Protein AF-A0A948W8G4-F1 (afdb_monomer)

Structure (mmCIF, N/CA/C/O backbone):
data_AF-A0A948W8G4-F1
#
_entry.id   AF-A0A948W8G4-F1
#
loop_
_atom_site.group_PDB
_atom_site.id
_atom_site.type_symbol
_atom_site.label_atom_id
_atom_site.label_alt_id
_atom_site.label_comp_id
_atom_site.label_asym_id
_atom_site.label_entity_id
_atom_site.label_seq_id
_atom_site.pdbx_PDB_ins_code
_atom_site.Cartn_x
_atom_site.Cartn_y
_atom_site.Cartn_z
_atom_site.occupancy
_atom_site.B_iso_or_equiv
_atom_site.auth_seq_id
_atom_site.auth_comp_id
_atom_site.auth_asym_id
_atom_site.auth_atom_id
_atom_site.pdbx_PDB_model_num
ATOM 1 N N . MET A 1 1 ? 0.714 -23.905 1.447 1.00 91.62 1 MET A N 1
ATOM 2 C CA . MET A 1 1 ? -0.364 -23.112 2.075 1.00 91.62 1 MET A CA 1
ATOM 3 C C . MET A 1 1 ? -0.576 -21.791 1.330 1.00 91.62 1 MET A C 1
ATOM 5 O O . MET A 1 1 ? -1.691 -21.571 0.875 1.00 91.62 1 MET A O 1
ATOM 9 N N . ALA A 1 2 ? 0.481 -21.006 1.074 1.00 94.44 2 ALA A N 1
ATOM 10 C CA . ALA A 1 2 ? 0.427 -19.701 0.390 1.00 94.44 2 ALA A CA 1
ATOM 11 C C . ALA A 1 2 ? -0.424 -19.660 -0.896 1.00 94.44 2 ALA A C 1
ATOM 13 O O . ALA A 1 2 ? -1.300 -18.816 -1.027 1.00 94.44 2 ALA A O 1
ATOM 14 N N . VAL A 1 3 ? -0.266 -20.631 -1.806 1.00 95.69 3 VAL A N 1
ATOM 15 C CA . VAL A 1 3 ? -1.063 -20.703 -3.052 1.00 95.69 3 VAL A CA 1
ATOM 16 C C . VAL A 1 3 ? -2.578 -20.750 -2.794 1.00 95.69 3 VAL A C 1
ATOM 18 O O . VAL A 1 3 ? -3.355 -20.167 -3.548 1.00 95.69 3 VAL A O 1
ATOM 21 N N . LYS A 1 4 ? -3.018 -21.443 -1.733 1.00 97.12 4 LYS A N 1
ATOM 22 C CA . LYS A 1 4 ? -4.443 -21.521 -1.371 1.00 97.12 4 LYS A CA 1
ATOM 23 C C . LYS A 1 4 ? -4.941 -20.185 -0.819 1.00 97.12 4 LYS A C 1
ATOM 25 O O . LYS A 1 4 ? -6.012 -19.745 -1.219 1.00 97.12 4 LYS A O 1
ATOM 30 N N . GLN A 1 5 ? -4.152 -19.545 0.044 1.00 97.62 5 GLN A N 1
ATOM 31 C CA . GLN A 1 5 ? -4.457 -18.225 0.603 1.00 97.62 5 GLN A CA 1
ATOM 32 C C . GLN A 1 5 ? -4.535 -17.155 -0.494 1.00 97.62 5 GLN A C 1
ATOM 34 O O . GLN A 1 5 ? -5.526 -16.437 -0.576 1.00 97.62 5 GLN A O 1
ATOM 39 N N . HIS A 1 6 ? -3.569 -17.127 -1.416 1.00 97.50 6 HIS A N 1
ATOM 40 C CA . HIS A 1 6 ? -3.577 -16.200 -2.550 1.00 97.50 6 HIS A CA 1
ATOM 41 C C . HIS A 1 6 ? -4.783 -16.417 -3.477 1.00 97.50 6 HIS A C 1
ATOM 43 O O . HIS A 1 6 ? -5.423 -15.465 -3.911 1.00 97.50 6 HIS A O 1
ATOM 49 N N . ARG A 1 7 ? -5.159 -17.675 -3.751 1.00 97.44 7 ARG A N 1
ATOM 50 C CA . ARG A 1 7 ? -6.380 -17.964 -4.521 1.00 97.44 7 ARG A CA 1
ATOM 51 C C . ARG A 1 7 ? -7.633 -17.456 -3.806 1.00 97.44 7 ARG A C 1
ATOM 53 O O . ARG A 1 7 ? -8.489 -16.864 -4.448 1.00 97.44 7 ARG A O 1
ATOM 60 N N . HIS A 1 8 ? -7.724 -17.659 -2.494 1.00 97.81 8 HIS A N 1
ATOM 61 C CA . HIS A 1 8 ? -8.848 -17.164 -1.706 1.00 97.81 8 HIS A CA 1
ATOM 62 C C . HIS A 1 8 ? -8.930 -15.630 -1.705 1.00 97.81 8 HIS A C 1
ATOM 64 O O . HIS A 1 8 ? -10.022 -15.080 -1.825 1.00 97.81 8 HIS A O 1
ATOM 70 N N . TYR A 1 9 ? -7.785 -14.946 -1.641 1.00 98.31 9 TYR A N 1
ATOM 71 C CA . TYR A 1 9 ? -7.697 -13.497 -1.813 1.00 98.31 9 TYR A CA 1
ATOM 72 C C . TYR A 1 9 ? -8.236 -13.048 -3.181 1.00 98.31 9 TYR A C 1
ATOM 74 O O . TYR A 1 9 ? -9.108 -12.185 -3.239 1.00 98.31 9 TYR A O 1
ATOM 82 N N . GLU A 1 10 ? -7.818 -13.681 -4.280 1.00 98.38 10 GLU A N 1
ATOM 83 C CA . GLU A 1 10 ? -8.359 -13.363 -5.610 1.00 98.38 10 GLU A CA 1
ATOM 84 C C . GLU A 1 10 ? -9.865 -13.619 -5.721 1.00 98.38 10 GLU A C 1
ATOM 86 O O . GLU A 1 10 ? -10.586 -12.834 -6.333 1.00 98.38 10 GLU A O 1
ATOM 91 N N . ASP A 1 11 ? -10.354 -14.721 -5.153 1.00 98.44 11 ASP A N 1
ATOM 92 C CA . ASP A 1 11 ? -11.780 -15.045 -5.175 1.00 98.44 11 ASP A CA 1
ATOM 93 C C . ASP A 1 11 ? -12.591 -14.040 -4.340 1.00 98.44 11 ASP A C 1
ATOM 95 O O . ASP A 1 11 ? -13.709 -13.689 -4.721 1.00 98.44 11 ASP A O 1
ATOM 99 N N . CYS A 1 12 ? -12.007 -13.500 -3.263 1.00 98.50 12 CYS A N 1
ATOM 100 C CA . CYS A 1 12 ? -12.567 -12.379 -2.510 1.00 98.50 12 CYS A CA 1
ATOM 101 C C . CYS A 1 12 ? -12.703 -11.123 -3.387 1.00 98.50 12 CYS A C 1
ATOM 103 O O . CYS A 1 12 ? -13.783 -10.535 -3.437 1.00 98.50 12 CYS A O 1
ATOM 105 N N . LEU A 1 13 ? -11.656 -10.755 -4.140 1.00 98.50 13 LEU A N 1
ATOM 106 C CA . LEU A 1 13 ? -11.698 -9.617 -5.069 1.00 98.50 13 LEU A CA 1
ATOM 107 C C . LEU A 1 13 ? -12.768 -9.804 -6.156 1.00 98.50 13 LEU A C 1
ATOM 109 O O . LEU A 1 13 ? -13.559 -8.896 -6.410 1.00 98.50 13 LEU A O 1
ATOM 113 N N . LYS A 1 14 ? -12.865 -11.000 -6.752 1.00 98.44 14 LYS A N 1
ATOM 114 C CA . LYS A 1 14 ? -13.910 -11.319 -7.745 1.00 98.44 14 LYS A CA 1
ATOM 115 C C . LYS A 1 14 ? -15.314 -11.205 -7.157 1.00 98.44 14 LYS A C 1
ATOM 117 O O . LYS A 1 14 ? -16.203 -10.649 -7.794 1.00 98.44 14 LYS A O 1
ATOM 122 N N . ALA A 1 15 ? -15.520 -11.696 -5.934 1.00 98.31 15 ALA A N 1
ATOM 123 C CA . ALA A 1 15 ? -16.805 -11.594 -5.241 1.00 98.31 15 ALA A CA 1
ATOM 124 C C . ALA A 1 15 ? -17.194 -10.141 -4.909 1.00 98.31 15 ALA A C 1
ATOM 126 O O . ALA A 1 15 ? -18.376 -9.846 -4.738 1.00 98.31 15 ALA A O 1
ATOM 127 N N . LEU A 1 16 ? -16.214 -9.237 -4.834 1.00 98.19 16 LEU A N 1
ATOM 128 C CA . LEU A 1 16 ? -16.415 -7.793 -4.697 1.00 98.19 16 LEU A CA 1
ATOM 129 C C . LEU A 1 16 ? -16.616 -7.075 -6.044 1.00 98.19 16 LEU A C 1
ATOM 131 O O . LEU A 1 16 ? -16.799 -5.860 -6.059 1.00 98.19 16 LEU A O 1
ATOM 135 N N . GLY A 1 17 ? -16.646 -7.816 -7.155 1.00 97.81 17 GLY A N 1
ATOM 136 C CA . GLY A 1 17 ? -16.936 -7.300 -8.493 1.00 97.81 17 GLY A CA 1
ATOM 137 C C . GLY A 1 17 ? -15.703 -6.954 -9.327 1.00 97.81 17 GLY A C 1
ATOM 138 O O . GLY A 1 17 ? -15.859 -6.415 -10.420 1.00 97.81 17 GLY A O 1
ATOM 139 N N . CYS A 1 18 ? -14.491 -7.255 -8.855 1.00 98.12 18 CYS A N 1
ATOM 140 C CA . CYS A 1 18 ? -13.279 -7.032 -9.637 1.00 98.12 18 CYS A CA 1
ATOM 141 C C . CYS A 1 18 ? -13.110 -8.098 -10.727 1.00 98.12 18 CYS A C 1
ATOM 143 O O . C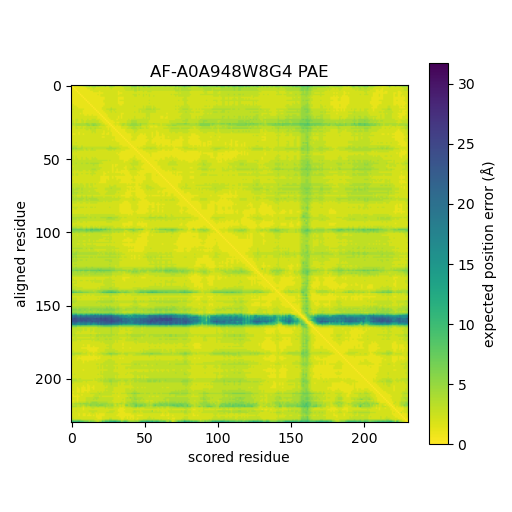YS A 1 18 ? -13.217 -9.300 -10.470 1.00 98.12 18 CYS A O 1
ATOM 145 N N . GLU A 1 19 ? -12.723 -7.672 -11.927 1.00 97.88 19 GLU A N 1
ATOM 146 C CA . GLU A 1 19 ? -12.066 -8.567 -12.875 1.00 97.88 19 GLU A CA 1
ATOM 147 C C . GLU A 1 19 ? -10.608 -8.761 -12.434 1.00 97.88 19 GLU A C 1
ATOM 149 O O . GLU A 1 19 ? -9.849 -7.801 -12.322 1.00 97.88 19 GLU A O 1
ATOM 154 N N . VAL A 1 20 ? -10.208 -10.004 -12.156 1.00 98.00 20 VAL A N 1
ATOM 155 C CA . VAL A 1 20 ? -8.847 -10.308 -11.689 1.00 98.00 20 VAL A CA 1
ATOM 156 C C . VAL A 1 20 ? -7.995 -10.815 -12.844 1.00 98.00 20 VAL A C 1
ATOM 158 O O . VAL A 1 20 ? -8.190 -11.931 -13.333 1.00 98.00 20 VAL A O 1
ATOM 161 N N . ARG A 1 21 ? -6.984 -10.027 -13.220 1.00 97.19 21 ARG A N 1
ATOM 162 C CA . ARG A 1 21 ? -5.959 -10.412 -14.193 1.00 97.19 21 ARG A CA 1
ATOM 163 C C . ARG A 1 21 ? -4.706 -10.919 -13.483 1.00 97.19 21 ARG A C 1
ATOM 165 O O . ARG A 1 21 ? -3.847 -10.144 -13.078 1.00 97.19 21 ARG A O 1
ATOM 172 N N . ARG A 1 22 ? -4.587 -12.241 -13.358 1.00 97.31 22 ARG A N 1
ATOM 173 C CA . ARG A 1 22 ? -3.389 -12.885 -12.801 1.00 97.31 22 ARG A CA 1
ATOM 174 C C . ARG A 1 22 ? -2.237 -12.849 -13.812 1.00 97.31 22 ARG A C 1
ATOM 176 O O . ARG A 1 22 ? -2.415 -13.264 -14.957 1.00 97.31 22 ARG A O 1
ATOM 183 N N . LEU A 1 23 ? -1.059 -12.413 -13.371 1.00 97.19 23 LEU A N 1
ATOM 184 C CA . LEU A 1 23 ? 0.172 -12.469 -14.164 1.00 97.19 23 LEU A CA 1
ATOM 185 C C . LEU A 1 23 ? 0.895 -13.816 -13.987 1.00 97.19 23 LEU A C 1
ATOM 187 O O . LEU A 1 23 ? 0.700 -14.483 -12.966 1.00 97.19 23 LEU A O 1
ATOM 191 N N . PRO A 1 24 ? 1.712 -14.246 -14.966 1.00 96.56 24 PRO A N 1
ATOM 192 C CA . PRO A 1 24 ? 2.588 -15.401 -14.796 1.00 96.56 24 PRO A CA 1
ATOM 193 C C . PRO A 1 24 ? 3.540 -15.221 -13.608 1.00 96.56 24 PRO A C 1
ATOM 195 O O . PRO A 1 24 ? 3.981 -14.107 -13.327 1.00 96.56 24 PRO A O 1
ATOM 198 N N . ALA A 1 25 ? 3.872 -16.325 -12.937 1.00 95.31 25 ALA A N 1
ATOM 199 C CA . ALA A 1 25 ? 4.897 -16.321 -11.901 1.00 95.31 25 ALA A CA 1
ATOM 200 C C . ALA A 1 25 ? 6.274 -16.001 -12.503 1.00 95.31 25 ALA A C 1
ATOM 202 O O . ALA A 1 25 ? 6.553 -16.353 -13.651 1.00 95.31 25 ALA A O 1
ATOM 203 N N . LEU A 1 26 ? 7.124 -15.352 -11.711 1.00 95.69 26 LEU A N 1
ATOM 204 C CA . LEU A 1 26 ? 8.515 -15.085 -12.051 1.00 95.69 26 LEU A CA 1
ATOM 205 C C . LEU A 1 26 ? 9.400 -15.875 -11.080 1.00 95.69 26 LEU A C 1
ATOM 207 O O . LEU A 1 26 ? 9.644 -15.422 -9.968 1.00 95.69 26 LEU A O 1
ATOM 211 N N . ASP A 1 27 ? 9.853 -17.063 -11.484 1.00 93.38 27 ASP A N 1
ATOM 212 C CA . ASP A 1 27 ? 10.543 -18.007 -10.585 1.00 93.38 27 ASP A CA 1
ATOM 213 C C . ASP A 1 27 ? 11.842 -17.443 -9.970 1.00 93.38 27 ASP A C 1
ATOM 215 O O . ASP A 1 27 ? 12.262 -17.875 -8.898 1.00 93.38 27 ASP A O 1
ATOM 219 N N . GLU A 1 28 ? 12.460 -16.452 -10.618 1.00 95.19 28 GLU A N 1
ATOM 220 C CA . GLU A 1 28 ? 13.667 -15.763 -10.136 1.00 95.19 28 GLU A CA 1
ATOM 221 C C . GLU A 1 28 ? 13.377 -14.677 -9.080 1.00 95.19 28 GLU A C 1
ATOM 223 O O . GLU A 1 28 ? 14.304 -14.169 -8.449 1.00 95.19 28 GLU A O 1
ATOM 228 N N . PHE A 1 29 ? 12.103 -14.324 -8.868 1.00 95.19 29 PHE A N 1
ATOM 229 C CA . PHE A 1 29 ? 11.671 -13.211 -8.023 1.00 95.19 29 PHE A CA 1
ATOM 230 C C . PHE A 1 29 ? 10.652 -13.696 -6.977 1.00 95.19 29 PHE A C 1
ATOM 232 O O . PHE A 1 29 ? 9.445 -13.691 -7.236 1.00 95.19 29 PHE A O 1
ATOM 239 N N . PRO A 1 30 ? 11.100 -14.112 -5.777 1.00 93.62 30 PRO A N 1
ATOM 240 C CA . PRO A 1 30 ? 10.214 -14.675 -4.752 1.00 93.62 30 PRO A CA 1
ATOM 241 C C . PRO A 1 30 ? 9.138 -13.687 -4.275 1.00 93.62 30 PRO A C 1
ATOM 243 O O . PRO A 1 30 ? 8.044 -14.106 -3.900 1.00 93.62 30 PRO A O 1
ATOM 246 N N . ASP A 1 31 ? 9.430 -12.387 -4.352 1.00 95.38 31 ASP A N 1
ATOM 247 C CA . ASP A 1 31 ? 8.544 -11.302 -3.932 1.00 95.38 31 ASP A CA 1
ATOM 248 C C . ASP A 1 31 ? 7.653 -10.769 -5.068 1.00 95.38 31 ASP A C 1
ATOM 250 O O . ASP A 1 31 ? 6.858 -9.861 -4.841 1.00 95.38 31 ASP A O 1
ATOM 254 N N . ALA A 1 32 ? 7.700 -11.356 -6.273 1.00 96.06 32 ALA A N 1
ATOM 255 C CA . ALA A 1 32 ? 6.904 -10.904 -7.424 1.00 96.06 32 ALA A CA 1
ATOM 256 C C . ALA A 1 32 ? 5.382 -11.029 -7.225 1.00 96.06 32 ALA A C 1
ATOM 258 O O . ALA A 1 32 ? 4.605 -10.478 -8.005 1.00 96.06 32 ALA A O 1
ATOM 259 N N . VAL A 1 33 ? 4.938 -11.748 -6.189 1.00 96.56 33 VAL A N 1
ATOM 260 C CA . VAL A 1 33 ? 3.532 -11.751 -5.760 1.00 96.56 33 VAL A CA 1
ATOM 261 C C . VAL A 1 33 ? 3.104 -10.387 -5.200 1.00 96.56 33 VAL A C 1
ATOM 263 O O . VAL A 1 33 ? 1.934 -10.026 -5.303 1.00 96.56 33 VAL A O 1
ATOM 266 N N . PHE A 1 34 ? 4.040 -9.596 -4.666 1.00 97.38 34 PHE A N 1
ATOM 267 C CA . PHE A 1 34 ? 3.803 -8.264 -4.113 1.00 97.38 34 PHE A CA 1
ATOM 268 C C . PHE A 1 34 ? 3.874 -7.185 -5.201 1.00 97.38 34 PHE A C 1
ATOM 270 O O . PHE A 1 34 ? 4.730 -6.297 -5.186 1.00 97.38 34 PHE A O 1
ATOM 277 N N . VAL A 1 35 ? 2.969 -7.289 -6.177 1.00 97.75 35 VAL A N 1
ATOM 278 C CA . VAL A 1 35 ? 2.921 -6.417 -7.363 1.00 97.75 35 VAL A CA 1
ATOM 279 C C . VAL A 1 35 ? 2.704 -4.939 -7.033 1.00 97.75 35 VAL A C 1
ATOM 281 O O . VAL A 1 35 ? 3.079 -4.092 -7.845 1.00 97.75 35 VAL A O 1
ATOM 284 N N . GLU A 1 36 ? 2.144 -4.624 -5.859 1.00 98.25 36 GLU A N 1
ATOM 285 C CA . GLU A 1 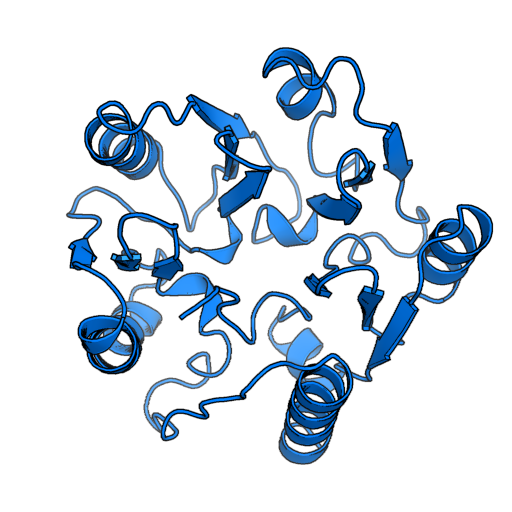36 ? 1.937 -3.252 -5.374 1.00 98.25 36 GLU A CA 1
ATOM 286 C C . GLU A 1 36 ? 3.217 -2.421 -5.450 1.00 98.25 36 GLU A C 1
ATOM 288 O O . GLU A 1 36 ? 3.172 -1.260 -5.844 1.00 98.25 36 GLU A O 1
ATOM 293 N N . ASP A 1 37 ? 4.370 -3.021 -5.149 1.00 97.94 37 ASP A N 1
ATOM 294 C CA . ASP A 1 37 ? 5.614 -2.265 -5.061 1.00 97.94 37 ASP A CA 1
ATOM 295 C C . ASP A 1 37 ? 6.144 -1.798 -6.412 1.00 97.94 37 ASP A C 1
ATOM 297 O O . ASP A 1 37 ? 6.986 -0.905 -6.453 1.00 97.94 37 ASP A O 1
ATOM 301 N N . THR A 1 38 ? 5.645 -2.369 -7.508 1.00 98.50 38 THR A N 1
ATOM 302 C CA . THR A 1 38 ? 6.190 -2.181 -8.859 1.00 98.50 38 THR A CA 1
ATOM 303 C C . THR A 1 38 ? 5.552 -1.031 -9.636 1.00 98.50 38 THR A C 1
ATOM 305 O O . THR A 1 38 ? 6.126 -0.579 -10.630 1.00 98.50 38 THR A O 1
ATOM 308 N N . ALA A 1 39 ? 4.369 -0.558 -9.230 1.00 98.56 39 ALA A N 1
ATOM 309 C CA . ALA A 1 39 ? 3.653 0.486 -9.955 1.00 98.56 39 ALA A CA 1
ATOM 310 C C . ALA A 1 39 ? 2.662 1.258 -9.075 1.00 98.56 39 ALA A C 1
ATOM 312 O O . ALA A 1 39 ? 2.088 0.729 -8.129 1.00 98.56 39 ALA A O 1
ATOM 313 N N . ILE A 1 40 ? 2.383 2.496 -9.471 1.00 98.25 40 ILE A N 1
ATOM 314 C CA . ILE A 1 40 ? 1.245 3.287 -8.997 1.00 98.25 40 ILE A CA 1
ATOM 315 C C . ILE A 1 40 ? 0.312 3.468 -10.184 1.00 98.25 40 ILE A C 1
ATOM 317 O O . ILE A 1 40 ? 0.734 3.969 -11.226 1.00 98.25 40 ILE A O 1
ATOM 321 N N . VAL A 1 41 ? -0.952 3.074 -10.041 1.00 98.25 41 VAL A N 1
ATOM 322 C CA . VAL A 1 41 ? -1.942 3.210 -11.116 1.00 98.25 41 VAL A CA 1
ATOM 323 C C . VAL A 1 41 ? -2.905 4.343 -10.783 1.00 98.25 41 VAL A C 1
ATOM 325 O O . VAL A 1 41 ? -3.649 4.289 -9.804 1.00 98.25 41 VAL A O 1
ATOM 328 N N . LEU A 1 42 ? -2.862 5.388 -11.601 1.00 97.81 42 LEU A N 1
ATOM 329 C CA . LEU A 1 42 ? -3.721 6.562 -11.518 1.00 97.81 42 LEU A CA 1
ATOM 330 C C . LEU A 1 42 ? -4.707 6.574 -12.688 1.00 97.81 42 LEU A C 1
ATOM 332 O O . LEU A 1 42 ? -4.677 5.712 -13.571 1.00 97.81 42 LEU A O 1
ATOM 336 N N . ASP A 1 43 ? -5.607 7.550 -12.694 1.00 95.19 43 ASP A N 1
ATOM 337 C CA . ASP A 1 43 ? -6.647 7.631 -13.721 1.00 95.19 43 ASP A CA 1
ATOM 338 C C . ASP A 1 43 ? -6.029 8.000 -15.079 1.00 95.19 43 ASP A C 1
ATOM 340 O O . ASP A 1 43 ? -6.441 7.484 -16.113 1.00 95.19 43 ASP A O 1
ATOM 344 N N . GLU A 1 44 ? -4.976 8.822 -15.069 1.00 96.31 44 GLU A N 1
ATOM 345 C CA . GLU A 1 44 ? -4.316 9.326 -16.275 1.00 96.31 44 GLU A CA 1
ATOM 346 C C . GLU A 1 44 ? -3.154 8.454 -16.766 1.00 96.31 44 GLU A C 1
ATOM 348 O O . GLU A 1 44 ? -2.860 8.416 -17.963 1.00 96.31 44 GLU A O 1
ATOM 353 N N . MET A 1 45 ? -2.468 7.761 -15.854 1.00 97.88 45 MET A N 1
ATOM 354 C CA . MET A 1 45 ? -1.246 7.018 -16.165 1.00 97.88 45 MET A CA 1
ATOM 355 C C . MET A 1 45 ? -0.955 5.918 -15.145 1.00 97.88 45 MET A C 1
ATOM 357 O O . MET A 1 45 ? -1.505 5.904 -14.046 1.00 97.88 45 MET A O 1
ATOM 361 N N . ALA A 1 46 ? -0.031 5.030 -15.495 1.00 98.62 46 ALA A N 1
ATOM 362 C CA . ALA A 1 46 ? 0.659 4.185 -14.537 1.00 98.62 46 ALA A CA 1
ATOM 363 C C . ALA A 1 46 ? 2.116 4.640 -14.426 1.00 98.62 46 ALA A C 1
ATOM 365 O O . ALA A 1 46 ? 2.809 4.800 -15.432 1.00 98.62 46 ALA A O 1
ATOM 366 N N . ILE A 1 47 ? 2.576 4.848 -13.197 1.00 98.75 47 ILE A N 1
ATOM 367 C CA . ILE A 1 47 ? 3.966 5.174 -12.894 1.00 98.75 47 ILE A CA 1
ATOM 368 C C . ILE A 1 47 ? 4.631 3.888 -12.434 1.00 98.75 47 ILE A C 1
ATOM 370 O O . ILE A 1 47 ? 4.340 3.386 -11.350 1.00 98.75 47 ILE A O 1
ATOM 374 N N . MET A 1 48 ? 5.513 3.347 -13.264 1.00 98.81 48 MET A N 1
ATOM 375 C CA . MET A 1 48 ? 6.351 2.219 -12.895 1.00 98.81 48 MET A CA 1
ATOM 376 C C . MET A 1 48 ? 7.391 2.700 -11.891 1.00 98.81 48 MET A C 1
ATOM 378 O O . MET A 1 48 ? 8.114 3.671 -12.133 1.00 98.81 48 MET A O 1
ATOM 382 N N . THR A 1 49 ? 7.446 2.038 -10.747 1.00 98.69 49 THR A N 1
ATOM 383 C CA . THR A 1 49 ? 8.347 2.427 -9.671 1.00 98.69 49 THR A CA 1
ATOM 384 C C . THR A 1 49 ? 9.775 1.970 -9.966 1.00 98.69 49 THR A C 1
ATOM 386 O O . THR A 1 49 ? 10.056 1.260 -10.939 1.00 98.69 49 THR A O 1
ATOM 389 N N . ARG A 1 50 ? 10.702 2.366 -9.093 1.00 98.56 50 ARG A N 1
ATOM 390 C CA . ARG A 1 50 ? 12.065 1.846 -9.079 1.00 98.56 50 ARG A CA 1
ATOM 391 C C . ARG A 1 50 ? 12.329 1.241 -7.705 1.00 98.56 50 ARG A C 1
ATOM 393 O O . ARG A 1 50 ? 12.829 1.968 -6.843 1.00 98.56 50 ARG A O 1
ATOM 400 N N . PRO A 1 51 ? 12.030 -0.060 -7.512 1.00 98.25 51 PRO A N 1
ATOM 401 C CA . PRO A 1 51 ? 12.089 -0.664 -6.196 1.00 98.25 51 PRO A CA 1
ATOM 402 C C . PRO A 1 51 ? 13.423 -0.433 -5.484 1.00 98.25 51 PRO A C 1
ATOM 404 O O . PRO A 1 51 ? 14.510 -0.568 -6.079 1.00 98.25 51 PRO A O 1
ATOM 407 N N . GLY A 1 52 ? 13.330 -0.090 -4.200 1.00 96.94 52 GLY A N 1
ATOM 408 C CA . GLY A 1 52 ? 14.483 0.163 -3.338 1.00 96.94 52 GLY A CA 1
ATOM 409 C C . GLY A 1 52 ? 15.379 -1.063 -3.217 1.00 96.94 52 GLY A C 1
ATOM 410 O O . GLY A 1 52 ? 16.603 -0.983 -3.360 1.00 96.94 52 GLY A O 1
ATOM 411 N N . ALA A 1 53 ? 14.751 -2.230 -3.059 1.00 96.25 53 ALA A N 1
ATOM 412 C CA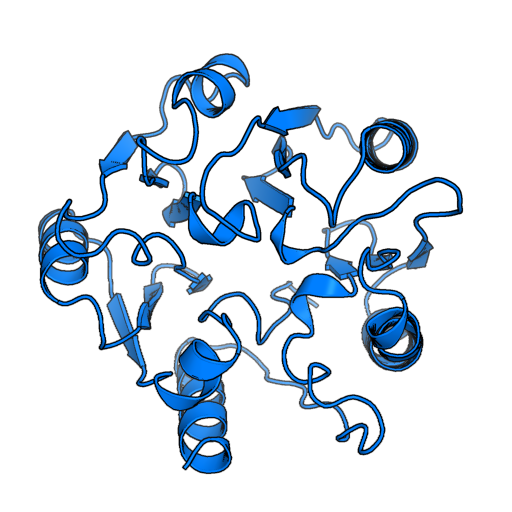 . ALA A 1 53 ? 15.423 -3.518 -3.112 1.00 96.25 53 ALA A CA 1
ATOM 413 C C . ALA A 1 53 ? 15.872 -3.828 -4.549 1.00 96.25 53 ALA A C 1
ATOM 415 O O . ALA A 1 53 ? 15.060 -4.099 -5.434 1.00 96.25 53 ALA A O 1
ATOM 416 N N . ALA A 1 54 ? 17.188 -3.831 -4.787 1.00 96.12 54 ALA A N 1
ATOM 417 C CA . ALA A 1 54 ? 17.749 -4.071 -6.118 1.00 96.12 54 ALA A CA 1
ATOM 418 C C . ALA A 1 54 ? 17.325 -5.424 -6.721 1.00 96.12 54 ALA A C 1
ATOM 420 O O . ALA A 1 54 ? 17.116 -5.501 -7.930 1.00 96.12 54 ALA A O 1
ATOM 421 N N . SER A 1 55 ? 17.142 -6.451 -5.882 1.00 96.06 55 SER A N 1
ATOM 422 C CA . SER A 1 55 ? 16.644 -7.775 -6.277 1.00 96.06 55 SER A CA 1
ATOM 423 C C . SER A 1 55 ? 15.243 -7.743 -6.888 1.00 96.06 55 SER A C 1
ATOM 425 O O . SER A 1 55 ? 14.931 -8.609 -7.694 1.00 96.06 55 SER A O 1
ATOM 427 N N . ARG A 1 56 ? 14.417 -6.740 -6.561 1.00 96.88 56 ARG A N 1
ATOM 428 C CA . ARG A 1 56 ? 13.021 -6.635 -7.014 1.00 96.88 56 ARG A CA 1
ATOM 429 C C . ARG A 1 56 ? 12.835 -5.799 -8.277 1.00 96.88 56 ARG A C 1
ATOM 431 O O . ARG A 1 56 ? 11.772 -5.804 -8.885 1.00 96.88 56 ARG A O 1
ATOM 438 N N . ARG A 1 57 ? 13.871 -5.092 -8.741 1.00 96.31 57 ARG A N 1
ATOM 439 C CA . ARG A 1 57 ? 13.759 -4.193 -9.910 1.00 96.31 57 ARG A CA 1
ATOM 440 C C . ARG A 1 57 ? 13.396 -4.918 -11.208 1.00 96.31 57 ARG A C 1
ATOM 442 O O . ARG A 1 57 ? 12.802 -4.306 -12.090 1.00 96.31 57 ARG A O 1
ATOM 449 N N . GLY A 1 58 ? 13.731 -6.205 -11.324 1.00 96.00 58 GLY A N 1
ATOM 450 C CA . GLY A 1 58 ? 13.358 -7.025 -12.480 1.00 96.00 58 GLY A CA 1
ATOM 451 C C . GLY A 1 58 ? 11.860 -7.349 -12.564 1.00 96.00 58 GLY A C 1
ATOM 452 O O . GLY A 1 58 ? 11.370 -7.658 -13.648 1.00 96.00 58 GLY A O 1
ATOM 453 N N . GLU A 1 59 ? 11.110 -7.202 -11.467 1.00 97.19 59 GLU A N 1
ATOM 454 C CA . GLU A 1 59 ? 9.667 -7.484 -11.409 1.00 97.19 59 GLU A CA 1
ATOM 455 C C . GLU A 1 59 ? 8.843 -6.464 -12.215 1.00 97.19 59 GLU A C 1
ATOM 457 O O . GLU A 1 59 ? 7.808 -6.797 -12.799 1.00 97.19 59 GLU A O 1
ATOM 462 N N . VAL A 1 60 ? 9.341 -5.224 -12.308 1.00 98.19 60 VAL A N 1
ATOM 463 C CA . VAL A 1 60 ? 8.647 -4.067 -12.899 1.00 98.19 60 VAL A CA 1
ATOM 464 C C . VAL A 1 60 ? 8.255 -4.305 -14.359 1.00 98.19 60 VAL A C 1
ATOM 466 O O . VAL A 1 60 ? 7.169 -3.910 -14.785 1.00 98.19 60 VAL A O 1
ATOM 469 N N . ALA A 1 61 ? 9.100 -4.986 -15.137 1.00 97.69 61 ALA A N 1
ATOM 470 C CA . ALA A 1 61 ? 8.866 -5.198 -16.566 1.00 97.69 61 ALA A CA 1
ATOM 471 C C . ALA A 1 61 ? 7.601 -6.031 -16.848 1.00 97.69 61 ALA A C 1
ATOM 473 O O . ALA A 1 61 ? 6.861 -5.733 -17.789 1.00 97.69 61 ALA A O 1
ATOM 474 N N . SER A 1 62 ? 7.329 -7.043 -16.017 1.00 97.56 62 SER A N 1
ATOM 475 C CA . SER A 1 62 ? 6.140 -7.898 -16.148 1.00 97.56 62 SER A CA 1
ATOM 476 C C . SER A 1 62 ? 4.856 -7.096 -15.916 1.00 97.56 62 SER A C 1
ATOM 478 O O . SER A 1 62 ? 3.915 -7.159 -16.712 1.00 97.56 62 SER A O 1
ATOM 480 N N . VAL A 1 63 ? 4.848 -6.262 -14.873 1.00 98.38 63 VAL A N 1
ATOM 481 C CA . VAL A 1 63 ? 3.700 -5.414 -14.527 1.00 98.38 63 VAL A CA 1
ATOM 482 C C . VAL A 1 63 ? 3.508 -4.287 -15.546 1.00 98.38 63 VAL A C 1
ATOM 484 O O . VAL A 1 63 ? 2.380 -4.042 -15.974 1.00 98.38 63 VAL A O 1
ATOM 487 N N . ALA A 1 64 ? 4.588 -3.672 -16.039 1.00 98.44 64 ALA A N 1
ATOM 488 C CA . ALA A 1 64 ? 4.525 -2.671 -17.108 1.00 98.44 64 ALA A CA 1
ATOM 489 C C . ALA A 1 64 ? 3.837 -3.223 -18.365 1.00 98.44 64 ALA A C 1
ATOM 491 O O . ALA A 1 64 ? 2.938 -2.590 -18.923 1.00 98.44 64 ALA A O 1
ATOM 492 N N . ALA A 1 65 ? 4.215 -4.430 -18.799 1.00 98.19 65 ALA A N 1
ATOM 493 C CA . ALA A 1 65 ? 3.606 -5.076 -19.959 1.00 98.19 65 ALA A CA 1
ATOM 494 C C . ALA A 1 65 ? 2.100 -5.324 -19.762 1.00 98.19 65 ALA A C 1
ATOM 496 O O . ALA A 1 65 ? 1.323 -5.185 -20.709 1.00 98.19 65 ALA A O 1
ATOM 497 N N . ALA A 1 66 ? 1.685 -5.652 -18.536 1.00 97.88 66 ALA A N 1
ATOM 498 C CA . ALA A 1 66 ? 0.285 -5.865 -18.189 1.00 97.88 66 ALA A CA 1
ATOM 499 C C . ALA A 1 66 ? -0.540 -4.570 -18.131 1.00 97.88 66 ALA A C 1
ATOM 501 O O . ALA A 1 66 ? -1.718 -4.602 -18.485 1.00 97.88 66 ALA A O 1
ATOM 502 N N . LEU A 1 67 ? 0.061 -3.450 -17.713 1.00 98.38 67 LEU A N 1
ATOM 503 C CA . LEU A 1 67 ? -0.609 -2.150 -17.576 1.00 98.38 67 LEU A CA 1
ATOM 504 C C . LEU A 1 67 ? -0.652 -1.338 -18.876 1.00 98.38 67 LEU A C 1
ATOM 506 O O . LEU A 1 67 ? -1.565 -0.534 -19.056 1.00 98.38 67 LEU A O 1
ATOM 510 N N . LYS A 1 68 ? 0.282 -1.574 -19.806 1.00 97.75 68 LYS A N 1
ATOM 511 C CA . LYS A 1 68 ? 0.384 -0.860 -21.092 1.00 97.75 68 LYS A CA 1
ATOM 512 C C . LYS A 1 68 ? -0.930 -0.758 -21.892 1.00 97.75 68 LYS A C 1
ATOM 514 O O . LYS A 1 68 ? -1.140 0.278 -22.515 1.00 97.75 68 LYS A O 1
ATOM 519 N N . PRO A 1 69 ? -1.816 -1.776 -21.924 1.00 97.56 69 PRO A N 1
ATOM 520 C CA . PRO A 1 69 ? -3.098 -1.660 -22.622 1.00 97.56 69 PRO A CA 1
ATOM 521 C C . PRO A 1 69 ? -4.101 -0.707 -21.955 1.00 97.56 69 PRO A C 1
ATOM 523 O O . PRO A 1 69 ? -5.040 -0.281 -22.618 1.00 97.56 69 PRO A O 1
ATOM 526 N N . TYR A 1 70 ? -3.931 -0.405 -20.665 1.00 97.56 70 TYR A N 1
ATOM 527 C CA . TYR A 1 70 ? -4.887 0.366 -19.864 1.00 97.56 70 TYR A CA 1
ATOM 528 C C . TYR A 1 70 ? -4.428 1.799 -19.608 1.00 97.56 70 TYR A C 1
ATOM 530 O O . TYR A 1 70 ? -5.260 2.682 -19.413 1.00 97.56 70 TYR A O 1
ATOM 538 N N . ARG A 1 71 ? -3.113 2.042 -19.558 1.00 97.81 71 ARG A N 1
ATOM 539 C CA . ARG A 1 71 ? -2.540 3.340 -19.190 1.00 97.81 71 ARG A CA 1
ATOM 540 C C . ARG A 1 71 ? -1.294 3.669 -19.999 1.00 97.81 71 ARG A C 1
ATOM 542 O O . ARG A 1 71 ? -0.509 2.789 -20.350 1.00 97.81 71 ARG A O 1
ATOM 549 N N . ASN A 1 72 ? -1.074 4.969 -20.191 1.00 97.62 72 ASN A N 1
ATOM 550 C CA . ASN A 1 72 ? 0.246 5.478 -20.548 1.00 97.62 72 ASN A CA 1
ATOM 551 C C . ASN A 1 72 ? 1.215 5.204 -19.395 1.00 97.62 72 ASN A C 1
ATOM 553 O O . ASN A 1 72 ? 0.847 5.356 -18.229 1.00 97.62 72 ASN A O 1
ATOM 557 N N . LEU A 1 73 ? 2.433 4.783 -19.730 1.00 98.50 73 LEU A N 1
ATOM 558 C CA . LEU A 1 73 ? 3.440 4.411 -18.744 1.00 98.50 73 LEU A CA 1
ATOM 559 C C . LEU A 1 73 ? 4.479 5.522 -18.598 1.00 98.50 73 LEU A C 1
ATOM 561 O O . LEU A 1 73 ? 5.074 5.944 -19.589 1.00 98.50 73 LEU A O 1
ATOM 565 N N . THR A 1 74 ? 4.729 5.914 -17.356 1.00 98.12 74 THR A N 1
ATOM 566 C CA . THR A 1 74 ? 5.863 6.741 -16.924 1.00 98.12 74 THR A CA 1
ATOM 567 C C . THR A 1 74 ? 6.714 5.917 -15.961 1.00 98.12 74 THR A C 1
ATOM 569 O O . THR A 1 74 ? 6.249 4.902 -15.445 1.00 98.12 74 THR A O 1
ATOM 572 N N . VAL A 1 75 ? 7.964 6.305 -15.724 1.00 98.44 75 VAL A N 1
ATOM 573 C CA . VAL A 1 75 ? 8.878 5.573 -14.841 1.00 98.44 75 VAL A CA 1
ATOM 574 C C . VAL A 1 75 ? 9.513 6.509 -13.817 1.00 98.44 75 VAL A C 1
ATOM 576 O O . VAL A 1 75 ? 9.744 7.679 -14.114 1.00 98.44 75 VAL A O 1
ATOM 579 N N . ILE A 1 76 ? 9.819 5.983 -12.632 1.00 98.69 76 ILE A N 1
ATOM 580 C CA . ILE A 1 76 ? 10.760 6.614 -11.704 1.00 98.69 76 ILE A CA 1
ATOM 581 C C . ILE A 1 76 ? 12.183 6.282 -12.153 1.00 98.69 76 ILE A C 1
ATOM 583 O O . ILE A 1 76 ? 12.561 5.115 -12.286 1.00 98.69 76 ILE A O 1
ATOM 587 N N . GLU A 1 77 ? 12.988 7.312 -12.375 1.00 98.50 77 GLU A N 1
ATOM 588 C CA . GLU A 1 77 ? 14.368 7.196 -12.830 1.00 98.50 77 GLU A CA 1
ATOM 589 C C . GLU A 1 77 ? 15.362 7.306 -11.672 1.00 98.50 77 GLU A C 1
ATOM 591 O O . GLU A 1 77 ? 15.079 7.854 -10.608 1.00 98.50 77 GLU A O 1
ATOM 596 N N . SER A 1 78 ? 16.574 6.789 -11.879 1.00 97.75 78 SER A N 1
ATOM 597 C CA . SER A 1 78 ? 17.683 6.991 -10.940 1.00 97.75 78 SER A CA 1
ATOM 598 C C . SER A 1 78 ? 18.008 8.490 -10.812 1.00 97.75 78 SER A C 1
ATOM 600 O O . SER A 1 78 ? 18.043 9.166 -11.836 1.00 97.75 78 SER A O 1
ATOM 602 N N . PRO A 1 79 ? 18.322 9.014 -9.611 1.00 97.94 79 PRO A N 1
ATOM 603 C CA . PRO A 1 79 ? 18.567 8.311 -8.343 1.00 97.94 79 PRO A CA 1
ATOM 604 C C . PRO A 1 79 ? 17.314 7.997 -7.506 1.00 97.94 79 PRO A C 1
ATOM 606 O O . PRO A 1 79 ? 17.453 7.479 -6.400 1.00 97.94 79 PRO A O 1
ATOM 609 N N . GLY A 1 80 ? 16.111 8.249 -8.024 1.00 98.50 80 GLY A N 1
ATOM 610 C CA . GLY A 1 80 ? 14.852 7.920 -7.363 1.00 98.50 80 GLY A CA 1
ATOM 611 C C . GLY A 1 80 ? 14.736 6.434 -7.008 1.00 98.50 80 GLY A C 1
ATOM 612 O O . GLY A 1 80 ? 15.115 5.542 -7.781 1.00 98.50 80 GLY A O 1
ATOM 613 N N . LEU A 1 81 ? 14.226 6.178 -5.811 1.00 98.62 81 LEU A N 1
ATOM 614 C CA . LEU A 1 81 ? 13.806 4.881 -5.302 1.00 98.62 81 LEU A CA 1
ATOM 615 C C . LEU A 1 81 ? 12.369 5.030 -4.830 1.00 98.62 81 LEU A C 1
ATOM 617 O O . LEU A 1 81 ? 12.043 6.014 -4.169 1.00 98.62 81 LEU A O 1
ATOM 621 N N . LEU A 1 82 ? 11.521 4.083 -5.206 1.00 98.62 82 LEU A N 1
ATOM 622 C CA . LEU A 1 82 ? 10.121 4.079 -4.821 1.00 98.62 82 LEU A CA 1
ATOM 623 C C . LEU A 1 82 ? 9.630 2.637 -4.786 1.00 98.62 82 LEU A C 1
ATOM 625 O O . LEU A 1 82 ? 9.792 1.920 -5.773 1.00 98.62 82 LEU A O 1
ATOM 629 N N . ASP A 1 83 ? 8.996 2.249 -3.688 1.00 98.50 83 ASP A N 1
ATOM 630 C CA . ASP A 1 83 ? 8.143 1.066 -3.614 1.00 98.50 83 ASP A CA 1
ATOM 631 C C . ASP A 1 83 ? 6.688 1.560 -3.539 1.00 98.50 83 ASP A C 1
ATOM 633 O O . ASP A 1 83 ? 6.353 2.445 -2.754 1.00 98.50 83 ASP A O 1
ATOM 637 N N . GLY A 1 84 ? 5.791 1.008 -4.354 1.00 98.00 84 GLY A N 1
ATOM 638 C CA . GLY A 1 84 ? 4.372 1.382 -4.326 1.00 98.00 84 GLY A CA 1
ATOM 639 C C . GLY A 1 84 ? 3.669 1.109 -2.986 1.00 98.00 84 GLY A C 1
ATOM 640 O O . GLY A 1 84 ? 2.667 1.768 -2.696 1.00 98.00 84 GLY A O 1
ATOM 641 N N . GLY A 1 85 ? 4.196 0.227 -2.127 1.00 97.69 85 GLY A N 1
ATOM 642 C CA . GLY A 1 85 ? 3.773 0.068 -0.732 1.00 97.69 85 GLY A CA 1
ATOM 643 C C . GLY A 1 85 ? 3.893 1.353 0.102 1.00 97.69 85 GLY A C 1
ATOM 644 O O . GLY A 1 85 ? 3.081 1.587 1.000 1.00 97.69 85 GLY A O 1
ATOM 645 N N . ASP A 1 86 ? 4.843 2.232 -0.233 1.00 98.38 86 ASP A N 1
ATOM 646 C CA . ASP A 1 86 ? 5.020 3.539 0.413 1.00 98.38 86 ASP A CA 1
ATOM 647 C C . ASP A 1 86 ? 4.043 4.605 -0.081 1.00 98.38 86 ASP A C 1
ATOM 649 O O . ASP A 1 86 ? 4.007 5.700 0.475 1.00 98.38 86 ASP A O 1
ATOM 653 N N . VAL A 1 87 ? 3.240 4.306 -1.104 1.00 98.31 87 VAL A N 1
ATOM 654 C CA . VAL A 1 87 ? 2.359 5.285 -1.737 1.00 98.31 87 VAL A CA 1
ATOM 655 C C . VAL A 1 87 ? 0.903 5.029 -1.375 1.00 98.31 87 VAL A C 1
ATOM 657 O O . VAL A 1 87 ? 0.286 4.046 -1.799 1.00 98.31 87 VAL A O 1
ATOM 660 N N . LEU A 1 88 ? 0.325 5.964 -0.621 1.00 97.19 88 LEU A N 1
ATOM 661 C CA . LEU A 1 88 ? -1.097 5.998 -0.297 1.00 97.19 88 LEU A CA 1
ATOM 662 C C . LEU A 1 88 ? -1.785 7.106 -1.103 1.00 97.19 88 LEU A C 1
ATOM 664 O O . LEU A 1 88 ? -1.495 8.288 -0.929 1.00 97.19 88 LEU A O 1
ATOM 668 N N . ARG A 1 89 ? -2.726 6.726 -1.972 1.00 94.62 89 ARG A N 1
ATOM 669 C CA . ARG A 1 89 ? -3.561 7.655 -2.749 1.00 94.62 89 ARG A CA 1
ATOM 670 C C . ARG A 1 89 ? -4.915 7.838 -2.068 1.00 94.62 89 ARG A C 1
ATOM 672 O O . ARG A 1 89 ? -5.620 6.859 -1.853 1.00 94.62 89 ARG A O 1
ATOM 679 N N . ILE A 1 90 ? -5.314 9.088 -1.834 1.00 91.75 90 ILE A N 1
ATOM 680 C CA . ILE A 1 90 ? -6.668 9.479 -1.415 1.00 91.75 90 ILE A CA 1
ATOM 681 C C . ILE A 1 90 ? -7.168 10.556 -2.383 1.00 91.75 90 ILE A C 1
ATOM 683 O O . ILE A 1 90 ? -6.831 11.738 -2.281 1.00 91.75 90 ILE A O 1
ATOM 687 N N . GLY A 1 91 ? -7.946 10.140 -3.385 1.00 90.44 91 GLY A N 1
ATOM 688 C CA . GLY A 1 91 ? -8.363 11.018 -4.481 1.00 90.44 91 GLY A CA 1
ATOM 689 C C . GLY A 1 91 ? -7.162 11.550 -5.274 1.00 90.44 91 GLY A C 1
ATOM 690 O O . GLY A 1 91 ? -6.433 10.773 -5.896 1.00 90.44 91 GLY A O 1
ATOM 691 N N . LYS A 1 92 ? -6.967 12.876 -5.255 1.00 92.62 92 LYS A N 1
ATOM 692 C CA . LYS A 1 92 ? -5.821 13.585 -5.859 1.00 92.62 92 LYS A CA 1
ATOM 693 C C . LYS A 1 92 ? -4.681 13.873 -4.870 1.00 92.62 92 LYS A C 1
ATOM 695 O O . LYS A 1 92 ? -3.705 14.521 -5.227 1.00 92.62 92 LYS A O 1
ATOM 700 N N . ARG A 1 93 ? -4.781 13.388 -3.633 1.00 92.56 93 ARG A N 1
ATOM 701 C CA . ARG A 1 93 ? -3.715 13.496 -2.632 1.00 92.56 93 ARG A CA 1
ATOM 702 C C . ARG A 1 93 ? -2.903 12.214 -2.623 1.00 92.56 93 ARG A C 1
ATOM 704 O O . ARG A 1 93 ? -3.476 11.123 -2.612 1.00 92.56 93 ARG A O 1
ATOM 711 N N . ILE A 1 94 ? -1.587 12.348 -2.631 1.00 95.94 94 ILE A N 1
ATOM 712 C CA . ILE A 1 94 ? -0.648 11.238 -2.559 1.00 95.94 94 ILE A CA 1
ATOM 713 C C . ILE A 1 94 ? 0.247 11.450 -1.348 1.00 95.94 94 ILE A C 1
ATOM 715 O O . ILE A 1 94 ? 0.874 12.493 -1.196 1.00 95.94 94 ILE A O 1
ATOM 719 N N . TYR A 1 95 ? 0.322 10.439 -0.500 1.00 96.94 95 TYR A N 1
ATOM 720 C CA . TYR A 1 95 ? 1.243 10.392 0.622 1.00 96.94 95 TYR A CA 1
ATOM 721 C C . TYR A 1 95 ? 2.346 9.405 0.286 1.00 96.94 95 TYR A C 1
ATOM 723 O O . TYR A 1 95 ? 2.052 8.310 -0.200 1.00 96.94 95 TYR A O 1
ATOM 731 N N . VAL A 1 96 ? 3.594 9.797 0.526 1.00 98.31 96 VAL A N 1
ATOM 732 C CA . VAL A 1 96 ? 4.763 8.959 0.252 1.00 98.31 96 VAL A CA 1
ATOM 733 C C . VAL A 1 96 ? 5.556 8.778 1.534 1.00 98.31 96 VAL A C 1
ATOM 735 O O . VAL A 1 96 ? 6.105 9.738 2.071 1.00 98.31 96 VAL A O 1
ATOM 738 N N . GLY A 1 97 ? 5.615 7.544 2.025 1.00 98.12 97 GLY A N 1
ATOM 739 C CA . GLY A 1 97 ? 6.474 7.178 3.143 1.00 98.12 97 GLY A CA 1
ATOM 740 C C . GLY A 1 97 ? 7.941 7.291 2.752 1.00 98.12 97 GLY A C 1
ATOM 741 O O . GLY A 1 97 ? 8.355 6.729 1.740 1.00 98.12 97 GLY A O 1
ATOM 742 N N . LEU A 1 98 ? 8.738 8.007 3.544 1.00 97.12 98 LEU A N 1
ATOM 743 C CA . LEU A 1 98 ? 10.190 8.021 3.371 1.00 97.12 98 LEU A CA 1
ATOM 744 C C . LEU A 1 98 ? 10.806 6.842 4.125 1.00 97.12 98 LEU A C 1
ATOM 746 O O . LEU A 1 98 ? 10.621 6.696 5.333 1.00 97.12 98 LEU A O 1
ATOM 750 N N . SER A 1 99 ? 11.539 5.996 3.406 1.00 91.81 99 SER A N 1
ATOM 751 C CA . SER A 1 99 ? 12.063 4.730 3.917 1.00 91.81 99 SER A CA 1
ATOM 752 C C . SER A 1 99 ? 13.387 4.363 3.237 1.00 91.81 99 SER A C 1
ATOM 754 O O . SER A 1 99 ? 13.900 5.074 2.375 1.00 91.81 99 SER A O 1
ATOM 756 N N . MET A 1 100 ? 13.940 3.195 3.574 1.00 91.44 100 MET A N 1
ATOM 757 C CA . MET A 1 100 ? 15.033 2.601 2.787 1.00 91.44 100 MET A CA 1
ATOM 758 C C . MET A 1 100 ? 14.586 2.187 1.374 1.00 91.44 100 MET A C 1
ATOM 760 O O . MET A 1 100 ? 15.423 1.842 0.536 1.00 91.44 100 MET A O 1
ATOM 764 N N . ARG A 1 101 ? 13.273 2.164 1.123 1.00 95.38 101 ARG A N 1
ATOM 765 C CA . ARG A 1 101 ? 12.658 1.773 -0.141 1.00 95.38 101 ARG A CA 1
ATOM 766 C C . ARG A 1 101 ? 12.272 2.960 -1.016 1.00 95.38 101 ARG A C 1
ATOM 768 O O . ARG A 1 101 ? 12.376 2.844 -2.234 1.00 95.38 101 ARG A O 1
ATOM 775 N N . SER A 1 102 ? 11.913 4.084 -0.398 1.00 98.06 102 SER A N 1
ATOM 776 C CA . SER A 1 102 ? 11.428 5.280 -1.085 1.00 98.06 102 SER A CA 1
ATOM 777 C C . SER A 1 102 ? 12.136 6.545 -0.601 1.00 98.06 102 SER A C 1
ATOM 779 O O . SER A 1 102 ? 12.194 6.799 0.603 1.00 98.06 102 SER A O 1
ATOM 781 N N . ASN A 1 103 ? 12.685 7.339 -1.526 1.00 98.31 103 ASN A N 1
ATOM 782 C CA . ASN A 1 103 ? 13.556 8.479 -1.211 1.00 98.31 103 ASN A CA 1
ATOM 783 C C . ASN A 1 103 ? 13.011 9.837 -1.708 1.00 98.31 103 ASN A C 1
ATOM 785 O O . ASN A 1 103 ? 12.108 9.877 -2.550 1.00 98.31 103 ASN A O 1
ATOM 789 N N . PRO A 1 104 ? 13.555 10.968 -1.210 1.00 98.44 104 PRO A N 1
ATOM 790 C CA . PRO A 1 104 ? 13.116 12.303 -1.619 1.00 98.44 104 PRO A CA 1
ATOM 791 C C . PRO A 1 104 ? 13.215 12.567 -3.127 1.00 98.44 104 PRO A C 1
ATOM 793 O O . PRO A 1 104 ? 12.364 13.261 -3.677 1.00 98.44 104 PRO A O 1
ATOM 796 N N . GLU A 1 105 ? 14.193 11.984 -3.823 1.00 98.69 105 GLU A N 1
ATOM 797 C CA . GLU A 1 105 ? 14.357 12.159 -5.269 1.00 98.69 105 GLU A CA 1
ATOM 798 C C . GLU A 1 105 ? 13.200 11.540 -6.065 1.00 98.69 105 GLU A C 1
ATOM 800 O O . GLU A 1 105 ? 12.794 12.084 -7.092 1.00 98.69 105 GLU A O 1
ATOM 805 N N . ALA A 1 106 ? 12.626 10.426 -5.598 1.00 98.56 106 ALA A N 1
ATOM 806 C CA . ALA A 1 106 ? 11.408 9.888 -6.196 1.00 98.56 106 ALA A CA 1
ATOM 807 C C . ALA A 1 106 ? 10.182 10.755 -5.891 1.00 98.56 106 ALA A C 1
ATOM 809 O O . ALA A 1 106 ? 9.326 10.908 -6.760 1.00 98.56 106 ALA A O 1
ATOM 810 N N . VAL A 1 107 ? 10.100 11.355 -4.698 1.00 98.50 107 VAL A N 1
ATOM 811 C CA . VAL A 1 107 ? 9.013 12.288 -4.351 1.00 98.50 107 VAL A CA 1
ATOM 812 C C . VAL A 1 107 ? 9.028 13.507 -5.275 1.00 98.50 107 VAL A C 1
ATOM 814 O O . VAL A 1 107 ? 7.984 13.883 -5.807 1.00 98.50 107 VAL A O 1
ATOM 817 N N . GLU A 1 108 ? 10.201 14.086 -5.534 1.00 98.56 108 GLU A N 1
ATOM 818 C CA . GLU A 1 108 ? 10.356 15.195 -6.483 1.00 98.56 108 GLU A CA 1
ATOM 819 C C . GLU A 1 108 ? 9.937 14.795 -7.906 1.00 98.56 108 GLU A C 1
ATOM 821 O O . GLU A 1 108 ? 9.211 15.530 -8.579 1.00 98.56 108 GLU A O 1
ATOM 826 N N . GL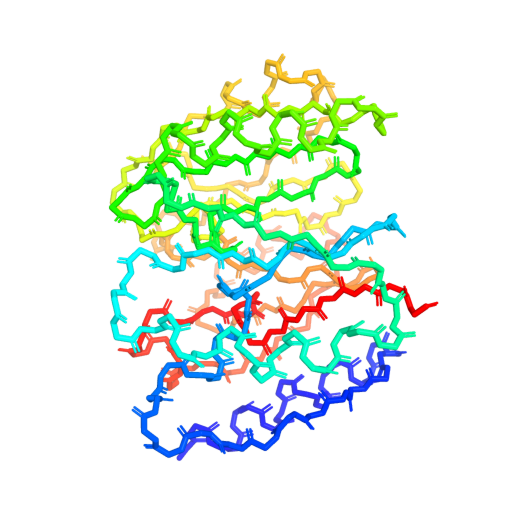N A 1 109 ? 10.325 13.600 -8.362 1.00 98.75 109 GLN A N 1
ATOM 827 C CA . GLN A 1 109 ? 9.880 13.089 -9.659 1.00 98.75 109 GLN A CA 1
ATOM 828 C C . GLN A 1 109 ? 8.363 12.918 -9.718 1.00 98.75 109 GLN A C 1
ATOM 830 O O . GLN A 1 109 ? 7.748 13.360 -10.687 1.00 98.75 109 GLN A O 1
ATOM 835 N N . LEU A 1 110 ? 7.743 12.329 -8.690 1.00 98.50 110 LEU A N 1
ATOM 836 C CA . LEU A 1 110 ? 6.288 12.203 -8.627 1.00 98.50 110 LEU A CA 1
ATOM 837 C C . LEU A 1 110 ? 5.612 13.576 -8.692 1.00 98.50 110 LEU A C 1
ATOM 839 O O . LEU A 1 110 ? 4.630 13.717 -9.416 1.00 98.50 110 LEU A O 1
ATOM 843 N N . HIS A 1 111 ? 6.143 14.585 -7.991 1.00 98.00 111 HIS A N 1
ATOM 844 C CA . HIS A 1 111 ? 5.619 15.951 -8.057 1.00 98.00 111 HIS A CA 1
ATOM 845 C C . HIS A 1 111 ? 5.644 16.466 -9.495 1.00 98.00 111 HIS A C 1
ATOM 847 O O . HIS A 1 111 ? 4.605 16.858 -10.014 1.00 98.00 111 HIS A O 1
ATOM 853 N N . ASN A 1 112 ? 6.789 16.386 -10.172 1.00 98.12 112 ASN A N 1
ATOM 854 C CA . ASN A 1 112 ? 6.931 16.862 -11.550 1.00 98.12 112 ASN A CA 1
ATOM 855 C C . ASN A 1 112 ? 6.028 16.105 -12.539 1.00 98.12 112 ASN A C 1
ATOM 857 O O . ASN A 1 112 ? 5.480 16.700 -13.466 1.00 98.12 112 ASN A O 1
ATOM 861 N N . ILE A 1 113 ? 5.859 14.794 -12.346 1.00 98.25 113 ILE A N 1
ATOM 862 C CA . ILE A 1 113 ? 5.005 13.950 -13.193 1.00 98.25 113 ILE A CA 1
ATOM 863 C C . ILE A 1 113 ? 3.521 14.302 -13.005 1.00 98.25 113 ILE A C 1
ATOM 865 O O . ILE A 1 113 ? 2.750 14.250 -13.967 1.00 98.25 113 ILE A O 1
ATOM 869 N N . LEU A 1 114 ? 3.109 14.630 -11.777 1.00 97.94 114 LEU A N 1
ATOM 870 C CA . LEU A 1 114 ? 1.699 14.702 -11.392 1.00 97.94 114 LEU A CA 1
ATOM 871 C C . LEU A 1 114 ? 1.146 16.117 -11.199 1.00 97.94 114 LEU A C 1
ATOM 873 O O . LEU A 1 114 ? -0.079 16.275 -11.200 1.00 97.94 114 LEU A O 1
ATOM 877 N N . ASP A 1 115 ? 2.005 17.131 -11.104 1.00 96.69 115 ASP A N 1
ATOM 878 C CA . ASP A 1 115 ? 1.623 18.547 -11.030 1.00 96.69 115 ASP A CA 1
ATOM 879 C C . ASP A 1 115 ? 0.670 18.966 -12.170 1.00 96.69 115 ASP A C 1
ATOM 881 O O . ASP A 1 115 ? -0.399 19.511 -11.873 1.00 96.69 115 ASP A O 1
ATOM 885 N N . PRO A 1 116 ? 0.901 18.581 -13.449 1.00 97.44 116 PRO A N 1
ATOM 886 C CA . PRO A 1 116 ? -0.026 18.911 -14.538 1.00 97.44 116 PRO A CA 1
ATOM 887 C C . PRO A 1 116 ? -1.440 18.329 -14.379 1.00 97.44 116 PRO A C 1
ATOM 889 O O . PRO A 1 116 ? -2.369 18.772 -15.054 1.00 97.44 116 PRO A O 1
ATOM 892 N N . TYR A 1 117 ? -1.614 17.332 -13.507 1.00 97.25 117 TYR A N 1
ATOM 893 C CA . TYR A 1 117 ? -2.876 16.623 -13.271 1.00 97.25 117 TYR A CA 1
ATOM 894 C C . TYR A 1 117 ? -3.530 16.992 -11.932 1.00 97.25 117 TYR A C 1
ATOM 896 O O . TYR A 1 117 ? -4.506 16.348 -11.522 1.00 97.25 117 TYR A O 1
ATOM 904 N N . GLY A 1 118 ? -2.996 18.015 -11.253 1.00 96.19 118 GLY A N 1
ATOM 905 C CA . GLY A 1 118 ? -3.548 18.583 -10.026 1.00 96.19 118 GLY A CA 1
ATOM 906 C C . GLY A 1 118 ? -3.411 17.685 -8.798 1.00 96.19 118 GLY A C 1
ATOM 907 O O . GLY A 1 118 ? -4.226 17.796 -7.881 1.00 96.19 118 GLY A O 1
ATOM 908 N N . TYR A 1 119 ? -2.437 16.770 -8.779 1.00 95.88 119 TYR A N 1
ATOM 909 C CA . TYR A 1 119 ? -2.157 15.997 -7.572 1.00 95.88 119 TYR A CA 1
ATOM 910 C C . TYR A 1 119 ? -1.301 16.800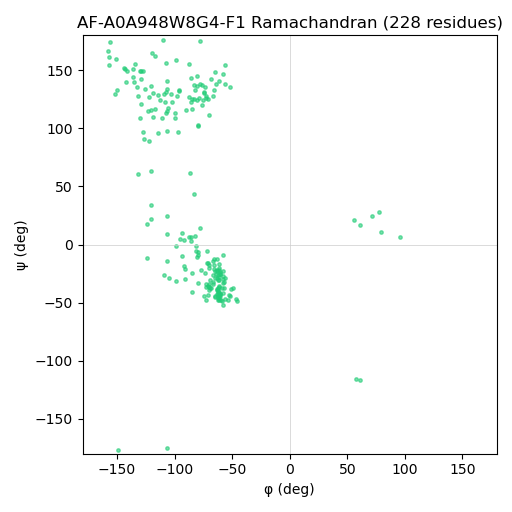 -6.596 1.00 95.88 119 TYR A C 1
ATOM 912 O O . TYR A 1 119 ? -0.387 17.521 -6.988 1.00 95.88 119 TYR A O 1
ATOM 920 N N . THR A 1 120 ? -1.551 16.606 -5.306 1.00 94.19 120 THR A N 1
ATOM 921 C CA . THR A 1 120 ? -0.678 17.092 -4.233 1.00 94.19 120 THR A CA 1
ATOM 922 C C . THR A 1 120 ? 0.066 15.921 -3.624 1.00 94.19 120 THR A C 1
ATOM 924 O O . THR A 1 120 ? -0.535 14.866 -3.408 1.00 94.19 120 THR A O 1
ATOM 927 N N . ILE A 1 121 ? 1.340 16.116 -3.293 1.00 95.56 121 ILE A N 1
ATOM 928 C CA . ILE A 1 121 ? 2.159 15.071 -2.680 1.00 95.56 121 ILE A CA 1
ATOM 929 C C . ILE A 1 121 ? 2.664 15.539 -1.321 1.00 95.56 121 ILE A C 1
ATOM 931 O O . ILE A 1 121 ? 3.068 16.691 -1.158 1.00 95.56 121 ILE A O 1
ATOM 935 N N . THR A 1 122 ? 2.603 14.644 -0.342 1.00 95.25 122 THR A N 1
ATOM 936 C CA . THR A 1 122 ? 3.065 14.871 1.026 1.00 95.25 122 THR A CA 1
ATOM 937 C C . THR A 1 122 ? 3.986 13.731 1.436 1.00 95.25 122 THR A C 1
ATOM 939 O O . THR A 1 122 ? 3.590 12.566 1.426 1.00 95.25 122 THR A O 1
ATOM 942 N N . SER A 1 123 ? 5.222 14.063 1.796 1.00 96.44 123 SER A N 1
ATOM 943 C CA . SER A 1 123 ? 6.145 13.098 2.391 1.00 96.44 123 SER A CA 1
ATOM 944 C C . SER A 1 123 ? 5.739 12.810 3.832 1.00 96.44 123 SER A C 1
ATOM 946 O O . SER A 1 123 ? 5.467 13.741 4.585 1.00 96.44 123 SER A O 1
ATOM 948 N N . VAL A 1 124 ? 5.744 11.538 4.219 1.00 96.62 124 VAL A N 1
ATOM 949 C CA . VAL A 1 124 ? 5.391 11.077 5.566 1.00 96.62 124 VAL A CA 1
ATOM 950 C C . VAL A 1 124 ? 6.624 10.467 6.215 1.00 96.62 124 VAL A C 1
ATOM 952 O O . VAL A 1 124 ? 7.282 9.598 5.634 1.00 96.62 124 VAL A O 1
ATOM 955 N N . SER A 1 125 ? 6.945 10.923 7.425 1.00 95.56 125 SER A N 1
ATOM 956 C CA . SER A 1 125 ? 8.007 10.305 8.224 1.00 95.56 125 SER A CA 1
ATOM 957 C C . SER A 1 125 ? 7.474 9.051 8.907 1.00 95.56 125 SER A C 1
ATOM 959 O O . SER A 1 125 ? 6.371 9.059 9.450 1.00 95.56 125 SER A O 1
ATOM 961 N N . MET A 1 126 ? 8.262 7.977 8.898 1.00 96.00 126 MET A N 1
ATOM 962 C CA . MET A 1 126 ? 7.833 6.672 9.402 1.00 96.00 126 MET A CA 1
ATOM 963 C C . MET A 1 126 ? 8.814 6.109 10.431 1.00 96.00 126 MET A C 1
ATOM 965 O O . MET A 1 126 ? 10.021 6.338 10.332 1.00 96.00 126 MET A O 1
ATOM 969 N N . LYS A 1 127 ? 8.306 5.326 11.389 1.00 94.88 127 LYS A N 1
ATOM 970 C CA . LYS A 1 127 ? 9.113 4.491 12.292 1.00 94.88 127 LYS A CA 1
ATOM 971 C C . LYS A 1 127 ? 8.592 3.059 12.327 1.00 94.88 127 LYS A C 1
ATOM 973 O O . LYS A 1 127 ? 7.393 2.836 12.212 1.00 94.88 127 LYS A O 1
ATOM 978 N N . ASP A 1 128 ? 9.501 2.111 12.549 1.00 92.94 128 ASP A N 1
ATOM 979 C CA . ASP A 1 128 ? 9.198 0.710 12.881 1.00 92.94 128 ASP A CA 1
ATOM 980 C C . ASP A 1 128 ? 8.284 -0.039 11.883 1.00 92.94 128 ASP A C 1
ATOM 982 O O . ASP A 1 128 ? 7.702 -1.069 12.222 1.00 92.94 128 ASP A O 1
ATOM 986 N N . CYS A 1 129 ? 8.184 0.438 10.639 1.00 93.44 129 CYS A N 1
ATOM 987 C CA . CYS A 1 129 ? 7.442 -0.203 9.558 1.00 93.44 129 CYS A CA 1
ATOM 988 C C . CYS A 1 129 ? 8.239 -0.182 8.243 1.00 93.44 129 CYS A C 1
ATOM 990 O O . CYS A 1 129 ? 9.066 0.702 8.015 1.00 93.44 129 CYS A O 1
ATOM 992 N N . LEU A 1 130 ? 8.013 -1.186 7.385 1.00 92.94 130 LEU A N 1
ATOM 993 C CA . LEU A 1 130 ? 8.705 -1.301 6.096 1.00 92.94 130 LEU A CA 1
ATOM 994 C C . LEU A 1 130 ? 8.181 -0.294 5.066 1.00 92.94 130 LEU A C 1
ATOM 996 O O . LEU A 1 130 ? 8.974 0.325 4.357 1.00 92.94 130 LEU A O 1
ATOM 1000 N N . HIS A 1 131 ? 6.855 -0.161 4.999 1.00 97.12 131 HIS A N 1
ATOM 1001 C CA . HIS A 1 131 ? 6.153 0.680 4.041 1.00 97.12 131 HIS A CA 1
ATOM 1002 C C . HIS A 1 131 ? 5.055 1.508 4.709 1.00 97.12 131 HIS A C 1
ATOM 1004 O O . HIS A 1 131 ? 4.464 1.071 5.702 1.00 97.12 131 HIS A O 1
ATOM 1010 N N . LEU A 1 132 ? 4.691 2.645 4.108 1.00 97.75 132 LEU A N 1
ATOM 1011 C CA . LEU A 1 132 ? 3.600 3.505 4.594 1.00 97.75 132 LEU A CA 1
ATOM 1012 C C . LEU A 1 132 ? 2.289 2.747 4.805 1.00 97.75 132 LEU A C 1
ATOM 1014 O O . LEU A 1 132 ? 1.642 2.912 5.840 1.00 97.75 132 LEU A O 1
ATOM 1018 N N . LYS A 1 133 ? 1.908 1.869 3.872 1.00 97.69 133 LYS A N 1
ATOM 1019 C CA . LYS A 1 133 ? 0.658 1.096 3.978 1.00 97.69 133 LYS A CA 1
ATOM 1020 C C . LYS A 1 133 ? 0.677 -0.001 5.043 1.00 97.69 133 LYS A C 1
ATOM 1022 O O . LYS A 1 133 ? -0.364 -0.595 5.321 1.00 97.69 133 LYS A O 1
ATO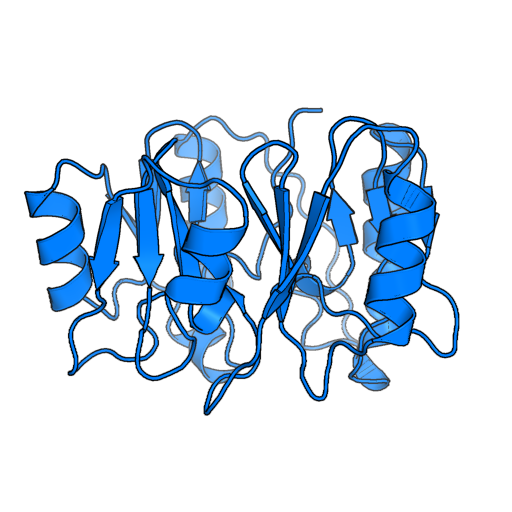M 1027 N N . SER A 1 134 ? 1.812 -0.244 5.697 1.00 96.38 134 SER A N 1
ATOM 1028 C CA . SER A 1 134 ? 1.861 -1.026 6.940 1.00 96.38 134 SER A CA 1
ATOM 1029 C C . SER A 1 134 ? 1.385 -0.219 8.150 1.00 96.38 134 SER A C 1
ATOM 1031 O O . SER A 1 134 ? 0.967 -0.813 9.140 1.00 96.38 134 SER A O 1
ATOM 1033 N N . ALA A 1 135 ? 1.425 1.115 8.069 1.00 97.56 135 ALA A N 1
ATOM 1034 C CA . ALA A 1 135 ? 1.039 2.040 9.131 1.00 97.56 135 ALA A CA 1
ATOM 1035 C C . ALA A 1 135 ? -0.265 2.802 8.850 1.00 97.56 135 ALA A C 1
ATOM 1037 O O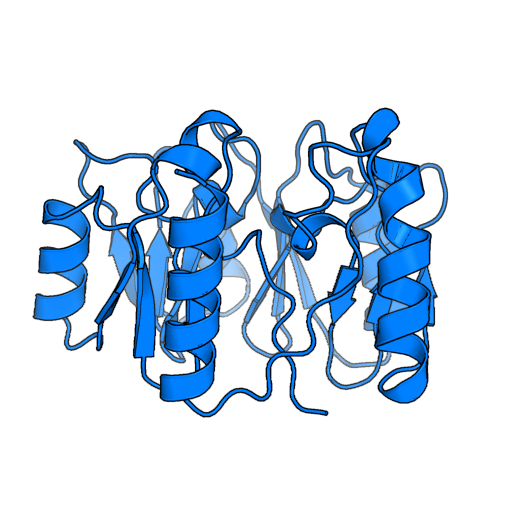 . ALA A 1 135 ? -0.931 3.199 9.803 1.00 97.56 135 ALA A O 1
ATOM 1038 N N . ALA A 1 136 ? -0.649 3.009 7.586 1.00 97.50 136 ALA A N 1
ATOM 1039 C CA . ALA A 1 136 ? -1.863 3.746 7.244 1.00 97.50 136 ALA A CA 1
ATOM 1040 C C . ALA A 1 136 ? -2.514 3.286 5.931 1.00 97.50 136 ALA A C 1
ATOM 1042 O O . ALA A 1 136 ? -1.852 3.198 4.898 1.00 97.50 136 ALA A O 1
ATOM 1043 N N . THR A 1 137 ? -3.832 3.067 5.933 1.00 97.75 137 THR A N 1
ATOM 1044 C CA . THR A 1 137 ? -4.611 2.781 4.712 1.00 97.75 137 THR A CA 1
ATOM 1045 C C . THR A 1 137 ? -5.981 3.450 4.726 1.00 97.75 137 THR A C 1
ATOM 1047 O O . THR A 1 137 ? -6.593 3.653 5.776 1.00 97.75 137 THR A O 1
ATOM 1050 N N . GLN A 1 138 ? -6.485 3.800 3.540 1.00 95.94 138 GLN A N 1
ATOM 1051 C CA . GLN A 1 138 ? -7.851 4.296 3.386 1.00 95.94 138 GLN A CA 1
ATOM 1052 C C . GLN A 1 138 ? -8.844 3.133 3.514 1.00 95.94 138 GLN A C 1
ATOM 1054 O O . GLN A 1 138 ? -8.688 2.100 2.865 1.00 95.94 138 GLN A O 1
ATOM 1059 N N . ILE A 1 139 ? -9.881 3.320 4.331 1.00 96.50 139 ILE A N 1
ATOM 1060 C CA . ILE A 1 139 ? -10.893 2.292 4.645 1.00 96.50 139 ILE A CA 1
ATOM 1061 C C . ILE A 1 139 ? -12.332 2.738 4.345 1.00 96.50 139 ILE A C 1
ATOM 1063 O O . ILE A 1 139 ? -13.247 1.917 4.356 1.00 96.50 139 ILE A O 1
ATOM 1067 N N . ALA A 1 140 ? -12.537 4.028 4.078 1.00 93.44 140 ALA A N 1
ATOM 1068 C CA . ALA A 1 140 ? -13.742 4.597 3.477 1.00 93.44 140 ALA A CA 1
ATOM 1069 C C . ALA A 1 140 ? -13.379 5.934 2.805 1.00 93.44 140 ALA A C 1
ATOM 1071 O O . ALA A 1 140 ? -12.264 6.425 2.982 1.00 93.44 140 ALA A O 1
ATOM 1072 N N . GLU A 1 141 ? -14.326 6.552 2.091 1.00 87.38 141 GLU A N 1
ATOM 1073 C CA . GLU A 1 141 ? -14.127 7.833 1.389 1.00 87.38 141 GLU A CA 1
ATOM 1074 C C . GLU A 1 141 ? -13.402 8.876 2.257 1.00 87.38 141 GLU A C 1
ATOM 1076 O O . GLU A 1 141 ? -12.362 9.384 1.847 1.00 87.38 141 GLU A O 1
ATOM 1081 N N . ASN A 1 142 ? -13.855 9.061 3.502 1.00 85.75 142 ASN A N 1
ATOM 1082 C CA . ASN A 1 142 ? -13.261 9.984 4.474 1.00 85.75 142 ASN A CA 1
ATOM 1083 C C . ASN A 1 142 ? -12.788 9.274 5.753 1.00 85.75 142 ASN A C 1
ATOM 1085 O O . ASN A 1 142 ? -12.925 9.818 6.846 1.00 85.75 142 ASN A O 1
ATOM 1089 N N . LYS A 1 143 ? -12.294 8.030 5.661 1.00 92.69 143 LYS A N 1
ATOM 1090 C CA . LYS A 1 143 ? -11.765 7.317 6.838 1.00 92.69 143 LYS A CA 1
ATOM 1091 C C . LYS A 1 143 ? -10.413 6.671 6.578 1.00 92.69 143 LYS A C 1
ATOM 1093 O O . LYS A 1 143 ? -10.227 5.985 5.569 1.00 92.69 143 LYS A O 1
ATOM 1098 N N . LEU A 1 144 ? -9.509 6.840 7.537 1.00 95.31 144 LEU A N 1
ATOM 1099 C CA . LEU A 1 144 ? -8.159 6.286 7.523 1.00 95.31 144 LEU A CA 1
ATOM 1100 C C . LEU A 1 144 ? -7.978 5.334 8.709 1.00 95.31 144 LEU A C 1
ATOM 1102 O O . LEU A 1 144 ? -8.289 5.686 9.843 1.00 95.31 144 LEU A O 1
ATOM 1106 N N . LEU A 1 145 ? -7.470 4.133 8.457 1.00 97.94 145 LEU A N 1
ATOM 1107 C CA . LEU A 1 145 ? -6.948 3.260 9.502 1.00 97.94 145 LEU A CA 1
ATOM 1108 C C . LEU A 1 145 ? -5.484 3.619 9.718 1.00 97.94 145 LEU A C 1
ATOM 1110 O O . LEU A 1 145 ? -4.733 3.646 8.745 1.00 97.94 145 LEU A O 1
ATOM 1114 N N . ILE A 1 146 ? -5.085 3.895 10.957 1.00 97.56 146 ILE A N 1
ATOM 1115 C CA . ILE A 1 146 ? -3.755 4.425 11.262 1.00 97.56 146 ILE A CA 1
ATOM 1116 C C . ILE A 1 146 ? -3.120 3.737 12.473 1.00 97.56 146 ILE A C 1
ATOM 1118 O O . ILE A 1 146 ? -3.782 3.394 13.453 1.00 97.56 146 ILE A O 1
ATOM 1122 N N . ASN A 1 147 ? -1.805 3.563 12.414 1.00 98.00 147 ASN A N 1
ATOM 1123 C CA . ASN A 1 147 ? -0.953 3.280 13.555 1.00 98.00 147 ASN A CA 1
ATOM 1124 C C . ASN A 1 147 ? -0.142 4.539 13.901 1.00 98.00 147 ASN A C 1
ATOM 1126 O O . ASN A 1 147 ? 0.903 4.796 13.306 1.00 98.00 147 ASN A O 1
ATOM 1130 N N . ARG A 1 148 ? -0.620 5.311 14.886 1.00 96.00 148 ARG A N 1
ATOM 1131 C CA . ARG A 1 148 ? 0.011 6.568 15.338 1.00 96.00 148 ARG A CA 1
ATOM 1132 C C . ARG A 1 148 ? 1.366 6.389 16.009 1.00 96.00 148 ARG A C 1
ATOM 1134 O O . ARG A 1 148 ? 2.087 7.363 16.199 1.00 96.00 148 ARG A O 1
ATOM 1141 N N . GLU A 1 149 ? 1.721 5.165 16.388 1.00 96.94 149 GLU A N 1
ATOM 1142 C CA . GLU A 1 149 ? 3.089 4.918 16.809 1.00 96.94 149 GLU A CA 1
ATOM 1143 C C . GLU A 1 149 ? 4.024 5.013 15.606 1.00 96.94 149 GLU A C 1
ATOM 1145 O O . GLU A 1 149 ? 5.117 5.539 15.749 1.00 96.94 149 GLU A O 1
ATOM 1150 N N . TRP A 1 150 ? 3.611 4.570 14.422 1.00 97.31 150 TRP A N 1
ATOM 1151 C CA . TRP A 1 150 ? 4.493 4.471 13.257 1.00 97.31 150 TRP A CA 1
ATOM 1152 C C . TRP A 1 150 ? 4.514 5.710 12.364 1.00 97.31 150 TRP A C 1
ATOM 1154 O O . TRP A 1 150 ? 5.492 5.903 11.646 1.00 97.31 150 TRP A O 1
ATOM 1164 N N . VAL A 1 151 ? 3.482 6.554 12.423 1.00 96.69 151 VAL A N 1
ATOM 1165 C CA . VAL A 1 151 ? 3.346 7.786 11.624 1.00 96.69 151 VAL A CA 1
ATOM 1166 C C . VAL A 1 151 ? 2.660 8.896 12.429 1.00 96.69 151 VAL A C 1
ATOM 1168 O O . VAL A 1 151 ? 1.843 8.608 13.304 1.00 96.69 151 VAL A O 1
ATOM 1171 N N . ASP A 1 152 ? 2.948 10.168 12.126 1.00 93.75 152 ASP A N 1
ATOM 1172 C CA . ASP A 1 152 ? 2.242 11.304 12.740 1.00 93.75 152 ASP A CA 1
ATOM 1173 C C . ASP A 1 152 ? 0.926 11.579 11.990 1.00 93.75 152 ASP A C 1
ATOM 1175 O O . ASP A 1 152 ? 0.907 11.800 10.779 1.00 93.75 152 ASP A O 1
ATOM 1179 N N . ALA A 1 153 ? -0.194 11.601 12.719 1.00 90.94 153 ALA A N 1
ATOM 1180 C CA . ALA A 1 153 ? -1.511 11.934 12.171 1.00 90.94 153 ALA A CA 1
ATOM 1181 C C . ALA A 1 153 ? -1.534 13.314 11.481 1.00 90.94 153 ALA A C 1
ATOM 1183 O O . ALA A 1 153 ? -2.276 13.513 10.515 1.00 90.94 153 ALA A O 1
ATOM 1184 N N . LYS A 1 154 ? -0.684 14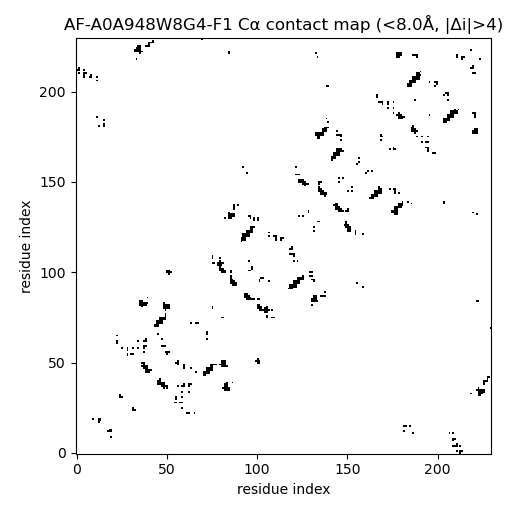.250 11.922 1.00 89.38 154 LYS A N 1
ATOM 1185 C CA . LYS A 1 154 ? -0.587 15.600 11.350 1.00 89.38 154 LYS A CA 1
ATOM 1186 C C . LYS A 1 154 ? -0.185 15.604 9.881 1.00 89.38 154 LYS A C 1
ATOM 1188 O O . LYS A 1 154 ? -0.635 16.491 9.158 1.00 89.38 154 LYS A O 1
ATOM 1193 N N . ASP A 1 155 ? 0.605 14.628 9.433 1.00 89.12 155 ASP A N 1
ATOM 1194 C CA . ASP A 1 155 ? 1.016 14.529 8.026 1.00 89.12 155 ASP A CA 1
ATOM 1195 C C . ASP A 1 155 ? -0.202 14.304 7.113 1.00 89.12 155 ASP A C 1
ATOM 1197 O O . ASP A 1 155 ? -0.239 14.767 5.973 1.00 89.12 155 ASP A O 1
ATOM 1201 N N . PHE A 1 156 ? -1.250 13.662 7.636 1.00 87.94 156 PHE A N 1
ATOM 1202 C CA . PHE A 1 156 ? -2.507 13.439 6.927 1.00 87.94 156 PHE A CA 1
ATOM 1203 C C . PHE A 1 156 ? -3.455 14.641 7.055 1.00 87.94 156 PHE A C 1
ATOM 1205 O O . PHE A 1 156 ? -4.053 15.054 6.061 1.00 87.94 156 PHE A O 1
ATOM 1212 N N . GLU A 1 157 ? -3.551 15.254 8.239 1.00 77.56 157 GLU A N 1
ATOM 1213 C CA . GLU A 1 157 ? -4.400 16.431 8.504 1.00 77.56 157 GLU A CA 1
ATOM 1214 C C . GLU A 1 157 ? -3.955 17.673 7.708 1.00 77.56 157 GLU A C 1
ATOM 1216 O O . GLU A 1 157 ? -4.780 18.356 7.091 1.00 77.56 157 GLU A O 1
ATOM 1221 N N . ALA A 1 158 ? -2.645 17.948 7.669 1.00 60.97 158 ALA A N 1
ATOM 1222 C CA . ALA A 1 158 ? -2.058 19.140 7.048 1.00 60.97 158 ALA A CA 1
ATOM 1223 C C . ALA A 1 158 ? -2.289 19.219 5.529 1.00 60.97 158 ALA A C 1
ATOM 1225 O O . ALA A 1 158 ? -2.304 20.308 4.956 1.00 60.97 158 ALA A O 1
ATOM 1226 N N . ALA A 1 159 ? -2.547 18.084 4.879 1.00 58.16 159 ALA A N 1
ATOM 1227 C CA . ALA A 1 159 ? -2.871 17.998 3.455 1.00 58.16 159 ALA A CA 1
ATOM 1228 C C . ALA A 1 159 ? -4.336 18.382 3.130 1.00 58.16 159 ALA A C 1
ATOM 1230 O O . ALA A 1 159 ? -4.841 18.117 2.033 1.00 58.16 159 ALA A O 1
ATOM 1231 N N . GLY A 1 160 ? -5.046 19.004 4.077 1.00 56.31 160 GLY A N 1
ATOM 1232 C CA . GLY A 1 160 ? -6.425 19.455 3.901 1.00 56.31 160 GLY A CA 1
ATOM 1233 C C . GLY A 1 160 ? -7.442 18.320 3.993 1.00 56.31 160 GLY A C 1
ATOM 1234 O O . GLY A 1 160 ? -8.501 18.407 3.374 1.00 56.31 160 GLY A O 1
ATOM 1235 N N . LEU A 1 161 ? -7.126 17.263 4.746 1.00 59.75 161 LEU A N 1
ATOM 1236 C CA . LEU A 1 161 ? -8.074 16.224 5.158 1.00 59.75 161 LEU A CA 1
ATOM 1237 C C . LEU A 1 161 ? -8.863 16.664 6.403 1.00 59.75 161 LEU A C 1
ATOM 1239 O O . LEU A 1 161 ? -9.037 15.877 7.328 1.00 59.75 161 LEU A O 1
ATOM 1243 N N . LEU A 1 162 ? -9.332 17.917 6.447 1.00 53.00 162 LEU A N 1
ATOM 1244 C CA . LEU A 1 162 ? -10.027 18.484 7.615 1.00 53.00 162 LEU A CA 1
ATOM 1245 C C . LEU A 1 162 ? -11.294 17.700 8.031 1.00 53.00 162 LEU A C 1
ATOM 1247 O O . LEU A 1 162 ? -11.804 17.936 9.120 1.00 53.00 162 LEU A O 1
ATOM 1251 N N . ASP A 1 163 ? -11.729 16.729 7.219 1.00 64.88 163 ASP A N 1
ATOM 1252 C CA . ASP A 1 163 ? -12.894 15.872 7.447 1.00 64.88 163 ASP A CA 1
ATOM 1253 C C . ASP A 1 163 ? -12.584 14.354 7.430 1.00 64.88 163 ASP A C 1
ATOM 1255 O O . ASP A 1 163 ? -13.502 13.553 7.242 1.00 64.88 163 ASP A O 1
ATOM 1259 N N . VAL A 1 164 ? -11.321 13.913 7.567 1.00 75.94 164 VAL A N 1
ATOM 1260 C CA . VAL A 1 164 ? -11.007 12.467 7.624 1.00 75.94 164 VAL A CA 1
ATOM 1261 C C . VAL A 1 164 ? -11.024 11.946 9.054 1.00 75.94 164 VAL A C 1
ATOM 1263 O O . VAL A 1 164 ? -10.159 12.278 9.863 1.00 75.94 164 VAL A O 1
ATOM 1266 N N . ASP A 1 165 ? -11.958 11.039 9.339 1.00 88.81 165 ASP A N 1
ATOM 1267 C CA . ASP A 1 165 ? -11.969 10.323 10.609 1.00 88.81 165 ASP A CA 1
ATOM 1268 C C . ASP A 1 165 ? -10.874 9.254 10.610 1.00 88.81 165 ASP A C 1
ATOM 1270 O O . ASP A 1 165 ? -10.850 8.344 9.773 1.00 88.81 165 ASP A O 1
ATOM 1274 N N . MET A 1 166 ? -9.994 9.317 11.600 1.00 93.12 166 MET A N 1
ATOM 1275 C CA . MET A 1 166 ? -8.961 8.308 11.794 1.00 93.12 166 MET A CA 1
ATOM 1276 C C . MET A 1 166 ? -9.409 7.270 12.820 1.00 93.12 166 MET A C 1
ATOM 1278 O O . MET A 1 166 ? -9.875 7.615 13.905 1.00 93.12 166 MET A O 1
ATOM 1282 N N . ILE A 1 167 ? -9.243 5.992 12.487 1.00 96.31 167 ILE A N 1
ATOM 1283 C CA . ILE A 1 167 ? -9.449 4.867 13.399 1.00 96.31 167 ILE A CA 1
ATOM 1284 C C . ILE A 1 167 ? -8.081 4.287 13.733 1.00 96.31 167 ILE A C 1
ATOM 1286 O O . ILE A 1 167 ? -7.351 3.864 12.840 1.00 96.31 167 ILE A O 1
ATOM 1290 N N . ASP A 1 168 ? -7.749 4.240 15.018 1.00 97.88 168 ASP A N 1
ATOM 1291 C CA . ASP A 1 168 ? -6.493 3.653 15.473 1.00 97.88 168 ASP A CA 1
ATOM 1292 C C . ASP A 1 168 ? -6.560 2.122 15.489 1.00 97.88 168 ASP A C 1
ATOM 1294 O O . ASP A 1 168 ? -7.533 1.522 15.981 1.00 97.88 168 ASP A O 1
ATOM 1298 N N . VAL A 1 169 ? -5.479 1.487 15.029 1.00 98.56 169 VAL A N 1
ATOM 1299 C CA . VAL A 1 169 ? -5.255 0.051 15.249 1.00 98.56 169 VAL A CA 1
ATOM 1300 C C . VAL A 1 169 ? -5.290 -0.287 16.741 1.00 98.56 169 VAL A C 1
ATOM 1302 O O . VAL A 1 169 ? -5.038 0.555 17.611 1.00 98.56 169 VAL A O 1
ATOM 1305 N N . ASP A 1 170 ? -5.627 -1.532 17.075 1.00 98.44 170 ASP A N 1
ATOM 1306 C CA . ASP A 1 170 ? -5.483 -1.981 18.455 1.00 98.44 170 ASP A CA 1
ATOM 1307 C C . ASP A 1 170 ? -3.996 -2.004 18.849 1.00 98.44 170 ASP A C 1
ATOM 1309 O O . ASP A 1 170 ? -3.191 -2.558 18.102 1.00 98.44 170 ASP A O 1
ATOM 1313 N N . PRO A 1 171 ? -3.599 -1.459 20.016 1.00 96.88 171 PRO A N 1
ATOM 1314 C CA . PRO A 1 171 ? -2.196 -1.459 20.435 1.00 96.88 171 PRO A CA 1
ATOM 1315 C C . PRO A 1 171 ? -1.566 -2.857 20.530 1.00 96.88 171 PRO A C 1
ATOM 1317 O O . PRO A 1 171 ? -0.349 -2.989 20.447 1.00 96.88 171 PRO A O 1
ATOM 1320 N N . ALA A 1 172 ? -2.374 -3.912 20.701 1.00 98.00 172 ALA A N 1
ATOM 1321 C CA . ALA A 1 172 ? -1.894 -5.294 20.691 1.00 98.00 172 ALA A CA 1
ATOM 1322 C C . ALA A 1 172 ? -1.695 -5.872 19.273 1.00 98.00 172 ALA A C 1
ATOM 1324 O O . ALA A 1 172 ? -1.221 -6.999 19.141 1.00 98.00 172 ALA A O 1
ATOM 1325 N N . GLU A 1 173 ? -2.076 -5.140 18.225 1.00 97.69 173 GLU A N 1
ATOM 1326 C CA . GLU A 1 173 ? -2.053 -5.555 16.820 1.00 97.69 173 GLU A CA 1
ATOM 1327 C C . GLU A 1 173 ? -1.394 -4.460 15.942 1.00 97.69 173 GLU A C 1
ATOM 1329 O O . GLU A 1 173 ? -2.030 -3.918 15.041 1.00 97.69 173 GLU A O 1
ATOM 1334 N N . PRO A 1 174 ? -0.115 -4.098 16.161 1.00 96.12 174 PRO A N 1
ATOM 1335 C CA . PRO A 1 174 ? 0.496 -2.926 15.515 1.00 96.12 174 PRO A CA 1
ATOM 1336 C C . PRO A 1 174 ? 0.593 -3.028 13.979 1.00 96.12 174 PRO A C 1
ATOM 1338 O O . PRO A 1 174 ? 0.565 -2.014 13.289 1.00 96.12 174 PRO A O 1
ATOM 1341 N N . PHE A 1 175 ? 0.627 -4.244 13.427 1.00 95.88 175 PHE A N 1
ATOM 1342 C CA . PHE A 1 175 ? 0.661 -4.505 11.979 1.00 95.88 175 PHE A CA 1
ATOM 1343 C C . PHE A 1 175 ? -0.726 -4.464 11.309 1.00 95.88 175 PHE A C 1
ATOM 1345 O O . PHE A 1 175 ? -0.873 -4.824 10.141 1.00 95.88 175 PHE A O 1
ATOM 1352 N N . ALA A 1 176 ? -1.766 -4.055 12.039 1.00 97.69 176 ALA A N 1
ATOM 1353 C CA . ALA A 1 176 ? -3.149 -4.156 11.594 1.00 97.69 176 ALA A CA 1
ATOM 1354 C C . ALA A 1 176 ? -3.606 -3.041 10.649 1.00 97.69 176 ALA A C 1
ATOM 1356 O O . ALA A 1 176 ? -4.751 -3.071 10.197 1.00 97.69 176 ALA A O 1
ATOM 1357 N N . ALA A 1 177 ? -2.748 -2.068 10.331 1.00 98.12 177 ALA A N 1
ATOM 1358 C CA . ALA A 1 177 ? -3.138 -0.936 9.497 1.00 98.12 177 ALA A CA 1
ATOM 1359 C C . ALA A 1 177 ? -3.158 -1.245 7.992 1.00 98.12 177 ALA A C 1
ATOM 1361 O O . ALA A 1 177 ? -3.672 -0.434 7.227 1.00 98.12 177 ALA A O 1
ATOM 1362 N N . ASN A 1 178 ? -2.664 -2.409 7.556 1.00 98.25 178 ASN A N 1
ATOM 1363 C CA . ASN A 1 178 ? -2.746 -2.825 6.158 1.00 98.25 178 ASN A CA 1
ATOM 1364 C C . ASN A 1 178 ? -4.144 -3.382 5.829 1.00 98.25 178 ASN A C 1
ATOM 1366 O O . ASN A 1 178 ? -4.481 -4.517 6.177 1.00 98.25 178 ASN A O 1
ATOM 1370 N N . ALA A 1 179 ? -4.958 -2.569 5.159 1.00 98.25 179 ALA A N 1
ATOM 1371 C CA . ALA A 1 179 ? -6.322 -2.883 4.756 1.00 98.25 179 ALA A CA 1
ATOM 1372 C C . ALA A 1 179 ? -6.560 -2.445 3.305 1.00 98.25 179 ALA A C 1
ATOM 1374 O O . ALA A 1 179 ? -6.104 -1.380 2.892 1.00 98.25 179 ALA A O 1
ATOM 1375 N N . LEU A 1 180 ? -7.283 -3.249 2.521 1.00 98.44 180 LEU A N 1
ATOM 1376 C CA . LEU A 1 180 ? -7.531 -2.959 1.107 1.00 98.44 180 LEU A CA 1
ATOM 1377 C C . LEU A 1 180 ? -9.003 -2.613 0.870 1.00 98.44 180 LEU A C 1
ATOM 1379 O O . LEU A 1 180 ? -9.868 -3.487 0.915 1.00 98.44 180 LEU A O 1
ATOM 1383 N N . MET A 1 181 ? -9.289 -1.346 0.580 1.00 97.62 181 MET A N 1
ATOM 1384 C CA . MET A 1 181 ? -10.635 -0.885 0.237 1.00 97.62 181 MET A CA 1
ATOM 1385 C C . MET A 1 181 ? -10.989 -1.210 -1.223 1.00 97.62 181 MET A C 1
ATOM 1387 O O . MET A 1 181 ? -10.279 -0.817 -2.144 1.00 97.62 181 MET A O 1
ATOM 1391 N N . ILE A 1 182 ? -12.123 -1.885 -1.433 1.00 97.56 182 ILE A N 1
ATOM 1392 C CA . ILE A 1 182 ? -12.715 -2.198 -2.741 1.00 97.56 182 ILE A CA 1
ATOM 1393 C C . ILE A 1 182 ? -14.191 -1.793 -2.717 1.00 97.56 182 ILE A C 1
ATOM 1395 O O . ILE A 1 182 ? -15.027 -2.420 -2.055 1.00 97.56 182 ILE A O 1
ATOM 1399 N N . GLY A 1 183 ? -14.530 -0.730 -3.447 1.00 94.62 183 GLY A N 1
ATOM 1400 C CA . GLY A 1 183 ? -15.871 -0.151 -3.402 1.00 94.62 183 GLY A CA 1
ATOM 1401 C C . GLY A 1 183 ? -16.239 0.261 -1.973 1.00 94.62 183 GLY A C 1
ATOM 1402 O O . GLY A 1 183 ? -15.600 1.130 -1.395 1.00 94.62 183 GLY A O 1
ATOM 1403 N N . ARG A 1 184 ? -17.265 -0.377 -1.393 1.00 94.69 184 ARG A N 1
ATOM 1404 C CA . ARG A 1 184 ? -17.713 -0.124 -0.006 1.00 94.69 184 ARG A CA 1
ATOM 1405 C C . ARG A 1 184 ? -17.190 -1.135 1.018 1.00 94.69 184 ARG A C 1
ATOM 1407 O O . ARG A 1 184 ? -17.563 -1.048 2.184 1.00 94.69 184 ARG A O 1
ATOM 1414 N N . ALA A 1 185 ? -16.428 -2.136 0.585 1.00 98.00 185 ALA A N 1
ATOM 1415 C CA . ALA A 1 185 ? -15.899 -3.180 1.452 1.00 98.00 185 ALA A CA 1
ATOM 1416 C C . ALA A 1 185 ? -14.395 -3.001 1.668 1.00 98.00 185 ALA A C 1
ATOM 1418 O O . ALA A 1 185 ? -13.702 -2.433 0.829 1.00 98.00 185 ALA A O 1
ATOM 1419 N N . VAL A 1 186 ? -13.888 -3.543 2.769 1.00 98.56 186 VAL A N 1
ATOM 1420 C CA . VAL A 1 186 ? -12.461 -3.585 3.086 1.00 98.56 186 VAL A CA 1
ATOM 1421 C C . VAL A 1 186 ? -12.039 -5.041 3.234 1.00 98.56 186 VAL A C 1
ATOM 1423 O O . VAL A 1 186 ? -12.517 -5.754 4.118 1.00 98.56 186 VAL A O 1
ATOM 1426 N N . VAL A 1 187 ? -11.155 -5.496 2.350 1.00 98.69 187 VAL A N 1
ATOM 1427 C CA . VAL A 1 187 ? -10.465 -6.780 2.482 1.00 98.69 187 VAL A CA 1
ATOM 1428 C C . VAL A 1 187 ? -9.439 -6.642 3.601 1.00 98.69 187 VAL A C 1
ATOM 1430 O O . VAL A 1 187 ? -8.647 -5.700 3.609 1.00 98.69 187 VAL A O 1
ATOM 1433 N N . TYR A 1 188 ? -9.481 -7.557 4.565 1.00 98.56 188 TYR A N 1
ATOM 1434 C CA . TYR A 1 188 ? -8.763 -7.416 5.826 1.00 98.56 188 TYR A CA 1
ATOM 1435 C C . TYR A 1 188 ? -8.194 -8.757 6.311 1.00 98.56 188 TYR A C 1
ATOM 1437 O O . TYR A 1 188 ? -8.876 -9.782 6.202 1.00 98.56 188 TYR A O 1
ATOM 1445 N N . PRO A 1 189 ? -6.967 -8.793 6.856 1.00 97.81 189 PRO A N 1
ATOM 1446 C CA . PRO A 1 189 ? -6.356 -10.030 7.327 1.00 97.81 189 PRO A CA 1
ATOM 1447 C C . PRO A 1 189 ? -7.069 -10.601 8.565 1.00 97.81 189 PRO A C 1
ATOM 1449 O O . PRO A 1 189 ? -7.468 -9.886 9.484 1.00 97.81 189 PRO A O 1
ATOM 1452 N N . ALA A 1 190 ? -7.178 -11.929 8.633 1.00 97.81 190 ALA A N 1
ATOM 1453 C CA . ALA A 1 190 ? -7.785 -12.645 9.760 1.00 97.81 190 ALA A CA 1
ATOM 1454 C C . ALA A 1 190 ? -7.011 -12.507 11.086 1.00 97.81 190 ALA A C 1
ATOM 1456 O O . ALA A 1 190 ? -7.570 -12.774 12.149 1.00 97.81 190 ALA A O 1
ATOM 1457 N N . ALA A 1 191 ? -5.739 -12.102 11.024 1.00 97.38 191 ALA A N 1
ATOM 1458 C CA . ALA A 1 191 ? -4.819 -12.063 12.158 1.00 97.38 191 ALA A CA 1
ATOM 1459 C C . ALA A 1 191 ? -5.126 -10.970 13.198 1.00 97.38 191 ALA A C 1
ATOM 1461 O O . ALA A 1 191 ? -4.613 -11.058 14.311 1.00 97.38 191 ALA A O 1
ATOM 1462 N N . PHE A 1 192 ? -5.951 -9.970 12.861 1.00 98.25 192 PHE A N 1
ATOM 1463 C CA . PHE A 1 192 ? -6.160 -8.771 13.688 1.00 98.25 192 PHE A CA 1
ATOM 1464 C C . PHE A 1 192 ? -7.630 -8.599 14.124 1.00 98.25 192 PHE A C 1
ATOM 1466 O O . PHE A 1 192 ? -8.317 -7.663 13.698 1.00 98.25 192 PHE A O 1
ATOM 1473 N N . PRO A 1 193 ? -8.185 -9.538 14.919 1.00 98.44 193 PRO A N 1
ATOM 1474 C CA . PRO A 1 193 ? -9.598 -9.529 15.289 1.00 98.44 193 PRO A CA 1
ATOM 1475 C C . PRO A 1 193 ? -10.017 -8.323 16.143 1.00 98.44 193 PRO A C 1
ATOM 1477 O O . PRO A 1 193 ? -11.182 -7.920 16.063 1.00 98.44 193 PRO A O 1
ATOM 1480 N N . LYS A 1 194 ? -9.127 -7.735 16.956 1.00 98.69 194 LYS A N 1
ATOM 1481 C CA . LYS A 1 194 ? -9.480 -6.578 17.799 1.00 98.69 194 LYS A CA 1
ATOM 1482 C C . LYS A 1 194 ? -9.648 -5.325 16.954 1.00 98.69 194 LYS A C 1
ATOM 1484 O O . LYS A 1 194 ? -10.672 -4.652 17.062 1.00 98.69 194 LYS A O 1
ATOM 1489 N N . THR A 1 195 ? -8.701 -5.060 16.060 1.00 98.75 195 THR A N 1
ATOM 1490 C CA . THR A 1 195 ? -8.772 -3.952 15.105 1.00 98.75 195 THR A CA 1
ATOM 1491 C C . THR A 1 195 ? -9.945 -4.144 14.154 1.00 98.75 195 THR A C 1
ATOM 1493 O O . THR A 1 195 ? -10.730 -3.217 13.969 1.00 98.75 195 THR A O 1
ATOM 1496 N N . ARG A 1 196 ? -10.170 -5.370 13.657 1.00 98.56 196 ARG A N 1
ATOM 1497 C CA . ARG A 1 196 ? -11.373 -5.695 12.874 1.00 98.56 196 ARG A CA 1
ATOM 1498 C C . ARG A 1 196 ? -12.658 -5.319 13.612 1.00 98.56 196 ARG A C 1
ATOM 1500 O O . ARG A 1 196 ? -13.512 -4.659 13.034 1.00 98.56 196 ARG A O 1
ATOM 1507 N N . SER A 1 197 ? -12.778 -5.693 14.886 1.00 98.50 197 SER A N 1
ATOM 1508 C CA . SER A 1 197 ? -13.972 -5.388 15.687 1.00 98.50 197 SER A CA 1
ATOM 1509 C C . SER A 1 197 ? -14.193 -3.877 15.836 1.00 98.50 197 SER A C 1
ATOM 1511 O O . SER A 1 197 ? -15.334 -3.416 15.787 1.00 98.50 197 SER A O 1
ATOM 1513 N N . ARG A 1 198 ? -13.116 -3.083 15.958 1.00 98.12 198 ARG A N 1
ATOM 1514 C CA . ARG A 1 198 ? -13.199 -1.611 15.946 1.00 98.12 198 ARG A CA 1
ATOM 1515 C C . ARG A 1 198 ? -13.734 -1.098 14.610 1.00 98.12 198 ARG A C 1
ATOM 1517 O O . ARG A 1 198 ? -14.667 -0.301 14.613 1.00 98.12 198 ARG A O 1
ATOM 1524 N N . LEU A 1 199 ? -13.205 -1.589 13.488 1.00 98.31 199 LEU A N 1
ATOM 1525 C CA . LEU A 1 199 ? -13.660 -1.214 12.144 1.00 98.31 199 LEU A CA 1
ATOM 1526 C C . LEU A 1 199 ? -15.144 -1.558 11.928 1.00 98.31 199 LEU A C 1
ATOM 1528 O O . LEU A 1 199 ? -15.924 -0.709 11.503 1.00 98.31 199 LEU A O 1
ATOM 1532 N N . GLU A 1 200 ? -15.559 -2.775 12.283 1.00 98.25 200 GLU A N 1
ATOM 1533 C CA . GLU A 1 200 ? -16.951 -3.235 12.161 1.00 98.25 200 GLU A CA 1
ATOM 1534 C C . GLU A 1 200 ? -17.903 -2.402 13.036 1.00 98.25 200 GLU A C 1
ATOM 1536 O O . GLU A 1 200 ? -18.987 -2.032 12.585 1.00 98.25 200 GLU A O 1
ATOM 1541 N N . SER A 1 201 ? -17.485 -2.021 14.252 1.00 97.56 201 SER A N 1
ATOM 1542 C CA . SER A 1 201 ? -18.268 -1.140 15.138 1.00 97.56 201 SER A CA 1
ATOM 1543 C C . SER A 1 201 ? -18.492 0.266 14.568 1.00 97.56 201 SER A C 1
ATOM 1545 O O . SER A 1 201 ? -19.447 0.941 14.944 1.00 97.56 201 SER A O 1
ATOM 1547 N N . GLN A 1 202 ? -17.635 0.688 13.635 1.00 95.56 202 GLN A N 1
ATOM 1548 C CA . GLN A 1 202 ? -17.717 1.960 12.914 1.00 95.56 202 GLN A CA 1
ATOM 1549 C C . GLN A 1 202 ? -18.459 1.819 11.572 1.00 95.56 202 GLN A C 1
ATOM 1551 O O . GLN A 1 202 ? -18.454 2.738 10.755 1.00 95.56 202 GLN A O 1
ATOM 1556 N N . GLY A 1 203 ? -19.096 0.667 11.328 1.00 96.12 203 GLY A N 1
ATOM 1557 C CA . GLY A 1 203 ? -19.889 0.404 10.129 1.00 96.12 203 GLY A CA 1
ATOM 1558 C C . GLY A 1 203 ? -19.071 0.037 8.888 1.00 96.12 203 GLY A C 1
ATOM 1559 O O . GLY A 1 203 ? -19.632 -0.008 7.793 1.00 96.12 203 GLY A O 1
ATOM 1560 N N . ILE A 1 204 ? -17.768 -0.237 9.026 1.00 97.81 204 ILE A N 1
ATOM 1561 C CA . ILE A 1 204 ? -16.930 -0.672 7.902 1.00 97.81 204 ILE A CA 1
ATOM 1562 C C . ILE A 1 204 ? -17.288 -2.113 7.528 1.00 97.81 204 ILE A C 1
ATOM 1564 O O . ILE A 1 204 ? -17.262 -3.019 8.362 1.00 97.81 204 ILE A O 1
ATOM 1568 N N . LEU A 1 205 ? -17.601 -2.344 6.252 1.00 97.94 205 LEU A N 1
ATOM 1569 C CA . LEU A 1 205 ? -17.926 -3.674 5.745 1.00 97.94 205 LEU A CA 1
ATOM 1570 C C . LEU A 1 205 ? -16.647 -4.482 5.503 1.00 97.94 205 LEU A C 1
ATOM 1572 O O . LEU A 1 205 ? -15.995 -4.328 4.473 1.00 97.94 205 LEU A O 1
ATOM 1576 N N . ILE A 1 206 ? -16.313 -5.390 6.415 1.00 98.50 206 ILE A N 1
ATOM 1577 C CA . ILE A 1 206 ? -15.099 -6.202 6.302 1.00 98.50 206 ILE A CA 1
ATOM 1578 C C . ILE A 1 206 ? -15.316 -7.468 5.451 1.00 98.50 206 ILE A C 1
ATOM 1580 O O . ILE A 1 206 ? -16.366 -8.122 5.479 1.00 98.50 206 ILE A O 1
ATOM 1584 N N . ARG A 1 207 ? -14.292 -7.841 4.678 1.00 98.38 207 ARG A N 1
ATOM 1585 C CA . ARG A 1 207 ? -14.099 -9.168 4.084 1.00 98.38 207 ARG A CA 1
ATOM 1586 C C . ARG A 1 207 ? -12.802 -9.757 4.608 1.00 98.38 207 ARG A C 1
ATOM 1588 O O . ARG A 1 207 ? -11.719 -9.292 4.281 1.00 98.38 207 ARG A O 1
ATOM 1595 N N . VAL A 1 208 ? -12.927 -10.779 5.441 1.00 98.19 208 VAL A N 1
ATOM 1596 C CA . VAL A 1 208 ? -11.771 -11.388 6.093 1.00 98.19 208 VAL A CA 1
ATOM 1597 C C . VAL A 1 208 ? -11.101 -12.380 5.150 1.00 98.19 208 VAL A C 1
ATOM 1599 O O . VAL A 1 208 ? -11.779 -13.228 4.573 1.00 98.19 208 VAL A O 1
ATOM 1602 N N . VAL A 1 209 ? -9.777 -12.305 5.040 1.00 97.94 209 VAL A N 1
ATOM 1603 C CA . VAL A 1 209 ? -8.940 -13.265 4.310 1.00 97.94 209 VAL A CA 1
ATOM 1604 C C . VAL A 1 209 ? -7.789 -13.738 5.197 1.00 97.94 209 VAL A C 1
ATOM 1606 O O . VAL A 1 209 ? -7.232 -12.970 5.978 1.00 97.94 209 VAL A O 1
ATOM 1609 N N . ASP A 1 210 ? -7.422 -15.014 5.103 1.00 97.38 210 ASP A N 1
ATOM 1610 C CA . ASP A 1 210 ? -6.203 -15.520 5.742 1.00 97.38 210 ASP A CA 1
ATOM 1611 C C . ASP A 1 210 ? -5.002 -15.277 4.822 1.00 97.38 210 ASP A C 1
ATOM 1613 O O . ASP A 1 210 ? -4.931 -15.833 3.726 1.00 97.38 210 ASP A O 1
ATOM 1617 N N . THR A 1 211 ? -4.064 -14.451 5.281 1.00 94.94 211 THR A N 1
ATOM 1618 C CA . THR A 1 211 ? -2.813 -14.103 4.590 1.00 94.94 211 THR A CA 1
ATOM 1619 C C . THR A 1 211 ? -1.577 -14.472 5.414 1.00 94.94 211 THR A C 1
ATOM 1621 O O . THR A 1 211 ? -0.497 -13.927 5.199 1.00 94.94 211 THR A O 1
ATOM 1624 N N . SER A 1 212 ? -1.707 -15.407 6.360 1.00 96.00 212 SER A N 1
ATOM 1625 C CA . SER A 1 212 ? -0.638 -15.751 7.310 1.00 96.00 212 SER A CA 1
ATOM 1626 C C . SER A 1 212 ? 0.672 -16.222 6.668 1.00 96.00 212 SER A C 1
ATOM 1628 O O . SER A 1 212 ? 1.730 -16.024 7.257 1.00 96.00 212 SER A O 1
ATOM 1630 N N . GLU A 1 213 ? 0.654 -16.813 5.469 1.00 96.81 213 GLU A N 1
ATOM 1631 C CA . GLU A 1 213 ? 1.892 -17.178 4.764 1.00 96.81 213 GLU A CA 1
ATOM 1632 C C . GLU A 1 213 ? 2.548 -15.987 4.066 1.00 96.81 213 GLU A C 1
ATOM 1634 O O . GLU A 1 213 ? 3.771 -15.932 4.012 1.00 96.81 213 GLU A O 1
ATOM 1639 N N . LEU A 1 214 ? 1.758 -15.031 3.567 1.00 92.62 214 LEU A N 1
ATOM 1640 C CA . LEU A 1 214 ? 2.271 -13.793 2.968 1.00 92.62 214 LEU A CA 1
ATOM 1641 C C . LEU A 1 214 ? 2.889 -12.893 4.043 1.00 92.62 214 LEU A C 1
ATOM 1643 O O . LEU A 1 214 ? 3.952 -12.316 3.834 1.00 92.62 214 LEU A O 1
ATOM 1647 N N . ALA A 1 215 ? 2.282 -12.871 5.232 1.00 92.44 215 ALA A N 1
ATOM 1648 C CA . ALA A 1 215 ? 2.777 -12.122 6.382 1.00 92.44 215 ALA A CA 1
ATOM 1649 C C . ALA A 1 215 ? 4.184 -12.559 6.836 1.00 92.44 215 ALA A C 1
ATOM 1651 O O . ALA A 1 215 ? 4.917 -11.754 7.401 1.00 92.44 215 ALA A O 1
ATOM 1652 N N . LYS A 1 216 ? 4.604 -13.807 6.564 1.00 93.12 216 LYS A N 1
ATOM 1653 C CA . LYS A 1 216 ? 5.978 -14.275 6.851 1.00 93.12 216 LYS A CA 1
ATOM 1654 C C . LYS A 1 216 ? 7.042 -13.563 6.010 1.00 93.12 216 LYS A C 1
ATOM 1656 O O . LYS A 1 216 ? 8.204 -13.579 6.396 1.00 93.12 216 LYS A O 1
ATOM 1661 N N . ALA A 1 217 ? 6.643 -12.978 4.883 1.00 90.06 217 ALA A N 1
ATOM 1662 C CA . ALA A 1 217 ? 7.475 -12.145 4.020 1.00 90.06 217 ALA A CA 1
ATOM 1663 C C . ALA A 1 217 ? 7.096 -10.655 4.140 1.00 90.06 217 ALA A C 1
ATOM 1665 O O . ALA A 1 217 ? 7.291 -9.894 3.201 1.00 90.06 217 ALA A O 1
ATOM 1666 N N . GLU A 1 218 ? 6.502 -10.253 5.274 1.00 86.56 218 GLU A N 1
ATOM 1667 C CA . GLU A 1 218 ? 6.037 -8.882 5.548 1.00 86.56 218 GLU A CA 1
ATOM 1668 C C . GLU A 1 218 ? 4.952 -8.368 4.576 1.00 86.56 218 GLU A C 1
ATOM 1670 O O . GLU A 1 218 ? 4.662 -7.176 4.526 1.00 86.56 218 GLU A O 1
ATOM 1675 N N . GLY A 1 219 ? 4.297 -9.270 3.837 1.00 88.25 219 GLY A N 1
ATOM 1676 C CA . GLY A 1 219 ? 3.238 -8.937 2.889 1.00 88.25 219 GLY A CA 1
ATOM 1677 C C . GLY A 1 219 ? 1.858 -8.766 3.531 1.00 88.25 219 GLY A C 1
ATOM 1678 O O . GLY A 1 219 ? 1.421 -9.583 4.347 1.00 88.25 219 GLY A O 1
ATOM 1679 N N . GLY A 1 220 ? 1.139 -7.731 3.096 1.00 92.25 220 GLY A N 1
ATOM 1680 C CA . GLY A 1 220 ? -0.245 -7.432 3.464 1.00 92.25 220 GLY A CA 1
ATOM 1681 C C . GLY A 1 220 ? -1.270 -7.712 2.355 1.00 92.25 220 GLY A C 1
ATOM 1682 O O . GLY A 1 220 ? -0.954 -8.231 1.283 1.00 92.25 220 GLY A O 1
ATOM 1683 N N . VAL A 1 221 ? -2.531 -7.354 2.615 1.00 96.62 221 VAL A N 1
ATOM 1684 C CA . VAL A 1 221 ? -3.642 -7.486 1.651 1.00 96.62 221 VAL A CA 1
ATOM 1685 C C . VAL A 1 221 ? -3.578 -6.448 0.531 1.00 96.62 221 VAL A C 1
ATOM 1687 O O . VAL A 1 221 ? -4.108 -6.705 -0.549 1.00 96.62 221 VAL A O 1
ATOM 1690 N N . THR A 1 222 ? -2.930 -5.302 0.756 1.00 97.25 222 THR A N 1
ATOM 1691 C CA . THR A 1 222 ? -2.686 -4.302 -0.298 1.00 97.25 222 THR A CA 1
ATOM 1692 C C . THR A 1 222 ? -1.611 -4.783 -1.274 1.00 97.25 222 THR A C 1
ATOM 1694 O O . THR A 1 222 ? -1.762 -4.632 -2.482 1.00 97.25 222 THR A O 1
ATOM 1697 N N . CYS A 1 223 ? -0.592 -5.481 -0.763 1.00 95.81 223 CYS A N 1
ATOM 1698 C CA . CYS A 1 223 ? 0.636 -5.793 -1.490 1.00 95.81 223 CYS A CA 1
ATOM 1699 C C . CYS A 1 223 ? 0.422 -6.661 -2.740 1.00 95.81 223 CYS A C 1
ATOM 1701 O O . CYS A 1 223 ? 1.166 -6.561 -3.712 1.00 95.81 223 CYS A O 1
ATOM 1703 N N . CYS A 1 224 ? -0.596 -7.525 -2.724 1.00 96.12 224 CYS A N 1
ATOM 1704 C CA . CYS A 1 224 ? -0.807 -8.552 -3.749 1.00 96.12 224 CYS A CA 1
ATOM 1705 C C . CYS A 1 224 ? -1.618 -8.080 -4.966 1.00 96.12 224 CYS A C 1
ATOM 1707 O O . CYS A 1 224 ? -1.993 -8.902 -5.805 1.00 96.12 224 CYS A O 1
ATOM 1709 N N . SER A 1 225 ? -1.949 -6.789 -5.072 1.00 97.88 225 SER A N 1
ATOM 1710 C CA . SER A 1 225 ? -2.750 -6.288 -6.191 1.00 97.88 225 SER A CA 1
ATOM 1711 C C . SER A 1 225 ? -2.461 -4.833 -6.543 1.00 97.88 225 SER A C 1
ATOM 1713 O O . SER A 1 225 ? -1.971 -4.056 -5.731 1.00 97.88 225 SER A O 1
ATOM 1715 N N . LEU A 1 226 ? -2.826 -4.468 -7.770 1.00 98.06 226 LEU A N 1
ATOM 1716 C CA . LEU A 1 226 ? -2.978 -3.087 -8.210 1.00 98.06 226 LEU A CA 1
ATOM 1717 C C . LEU A 1 226 ? -4.446 -2.895 -8.585 1.00 98.06 226 LEU A C 1
ATOM 1719 O O . LEU A 1 226 ? -4.940 -3.558 -9.498 1.00 98.06 226 LEU A O 1
ATOM 1723 N N . ILE A 1 227 ? -5.147 -2.022 -7.864 1.00 97.19 227 ILE A N 1
ATOM 1724 C CA . ILE A 1 227 ? -6.583 -1.793 -8.047 1.00 97.19 227 ILE A CA 1
ATOM 1725 C C . ILE A 1 227 ? -6.799 -0.505 -8.832 1.00 97.19 227 ILE A C 1
ATOM 1727 O O . ILE A 1 227 ? -6.364 0.565 -8.413 1.00 97.19 227 ILE A O 1
ATOM 1731 N N . PHE A 1 228 ? -7.491 -0.607 -9.963 1.00 96.75 228 PHE A N 1
ATOM 1732 C CA . PHE A 1 228 ? -7.855 0.526 -10.806 1.00 96.75 228 PHE A CA 1
ATOM 1733 C C . PHE A 1 228 ? -9.076 0.185 -11.667 1.00 96.75 228 PHE A C 1
ATOM 1735 O O . PHE A 1 228 ? -9.399 -0.985 -11.877 1.00 96.75 228 PHE A O 1
ATOM 1742 N N . THR A 1 229 ? -9.748 1.213 -12.180 1.00 94.06 229 THR A N 1
ATOM 1743 C CA . THR A 1 229 ? -10.809 1.059 -13.185 1.00 94.06 229 THR A CA 1
ATOM 1744 C C . THR A 1 229 ? -10.174 1.001 -14.569 1.00 94.06 229 THR A C 1
ATOM 1746 O O . THR A 1 229 ? -9.409 1.904 -14.897 1.00 94.06 229 THR A O 1
ATOM 1749 N N . ALA A 1 230 ? -10.460 -0.041 -15.355 1.00 85.44 230 ALA A N 1
ATOM 1750 C CA . ALA A 1 230 ? -9.909 -0.209 -16.704 1.00 85.44 230 ALA A CA 1
ATOM 1751 C C . ALA A 1 230 ? -10.237 0.981 -17.615 1.00 85.44 230 ALA A C 1
ATOM 1753 O O . ALA A 1 230 ? -11.428 1.359 -17.686 1.00 85.44 230 ALA A O 1
#

Organism: Eiseniibacteriota bacterium (NCBI:txid2212470)

Sequence (230 aa):
MAVKQHRHYEDCLKALGCEVRRLPALDEFPDAVFVEDTAIVLDEMAIMTRPGAASRRGEVASVAAALKPYRNLTVIESPGLLDGGDVLRIGKRIYVGLSMRSNPEAVEQLHNILDPYGYTITSVSMKDCLHLKSAATQIAENKLLINREWVDAKDFEAAGLLDVDMIDVDPAEPFAANALMIGRAVVYPAAFPKTRSRLESQGILIRVVDTSELAKAEGGVTCCSLIFTA

Foldseek 3Di:
DQVVLLVVLVVLCVVLPDDDDDFDDDPQQPLLLQVLFQWADDQAAIEGFQWLPPSCRVSNVRVCVVCVVPGHYHYQDPPFFTGSLQWADQPLEIEGEDASRGHVSSQVVCCVVCVVVPHDYFYWYFPPAHHPQQAWYDQDNQEMEGACVTTPPVSVVVVVSVRHHYDYADPVCSSQRNWDDRPQAIEGEPPRVPRVVSCVVVVRHYDYGHNPVVVVVVDGSSRSDHDDDD

pLDDT: mean 95.36, std 6.78, range [53.0, 98.81]

InterPro domains:
  IPR033199 Dimethylarginine dimethylaminohydrolase-like [PTHR12737] (2-229)

Secondary structure (DSSP, 8-state):
-HHHHHHHHHHHHHHTT----PPPP-TT-TTTT-GGGGEEE-SSEEEE---SSGGGGGGHHHHHHHHTTTSEEEEPPTT----GGGEEEETTEEEEEESSS--HHHHHHHHHHHGGGT-EEEEEEB-S-SSHHHHEEEEETTEEEE-TTTB-HHHHHTTT-TT-EEEEPPTT-GGGG--EEETTEEEEETT-HHHHHHHHHTT-EEEEE--HHHHTTT--TTTT------

Me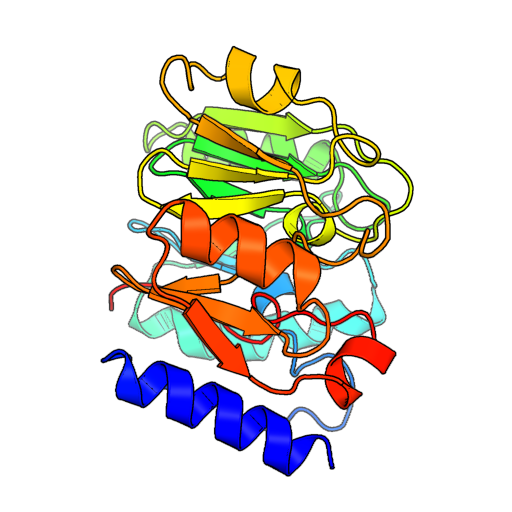an predicted aligned error: 3.06 Å

Nearest PDB structures (foldseek):
  1h70-assembly1_A  TM=9.359E-01  e=2.837E-23  Pseudomonas aeruginosa
  3bpb-assembly2_B  TM=9.334E-01  e=3.583E-22  unclassified
  3rhy-assembly2_B  TM=9.243E-01  e=3.363E-22  Pseudomonas aeruginosa
  2ci4-assembly1_A  TM=9.044E-01  e=2.072E-20  Bos taurus
  3p8p-assembly2_B  TM=9.054E-01  e=3.828E-19  Homo sapiens

Radius of gyration: 16.44 Å; Cα contacts (8 Å, |Δi|>4): 450; chains: 1; bounding box: 38×43×43 Å

Solvent-accessible surface area (backbone atoms only — not comparable to full-atom values): 12740 Å² total; per-residue (Å²): 112,52,72,59,35,53,50,50,47,52,54,52,43,41,74,72,70,46,87,82,84,84,76,84,84,51,93,92,35,91,62,57,63,41,47,15,28,32,38,45,71,56,95,82,32,28,37,33,39,27,35,39,54,71,83,52,48,74,49,31,61,63,55,50,67,69,41,53,88,72,27,54,79,48,71,51,54,85,91,22,21,26,29,28,46,17,52,48,74,58,89,53,38,35,39,35,28,51,46,93,32,18,39,72,59,27,53,52,49,50,44,68,73,31,47,89,75,69,41,47,78,41,79,32,68,64,44,102,62,87,34,34,34,42,28,36,24,57,60,47,101,52,28,34,31,29,26,68,88,29,31,62,67,60,63,55,44,74,74,70,39,85,74,51,51,73,44,69,43,35,87,93,34,68,73,52,14,29,40,28,57,54,94,82,32,25,40,33,56,60,88,35,61,67,36,48,50,54,42,45,75,72,70,43,43,74,41,78,38,63,48,72,62,44,44,77,74,76,38,52,67,46,29,60,46,83,82,75,86,124

=== Feature glossary ===
A reading guide for the features in this record.

Start from the sequence.

  · Sequence gives the chain of amino acids in standard one-letter code (A=alanine, C=cysteine, …, Y=tyrosine), read N→C. It is the only feature that is directly encoded by the gene; all structural features are derived from the folded form of this sequence.

Fold it, and you get atomic coordinates and the backbone conformation that goes with them.

  · Structure coordinates are given as an mmCIF _atom_site loop: one row per atom with element, residue name, chain id, sequence number, and x/y/z position in Å. Only the four main-chain atoms per residue are included here; side chains are omitted to keep the record compact.

  · Backbone dihedral angles. Every residue except chain termini has a φ (preceding-C → N → Cα → C) and a ψ (N → Cα → C → next-N). They are reported in degrees following the IUPAC sign convention. Secondary structure is essentially a statement about which (φ, ψ) basin each residue occupies.

  · Eight-state secondary structure (DSSP): H is the canonical α-helix, G the tighter 3₁₀-helix, I the wider π-helix; E/B are β-structure, T and S are turns and bends, and '-' is everything else. DSSP derives these from the pattern of main-chain N–H···O=C hydrogen bonds, not from the sequence.

  · SS3 is a coarse helix/strand/coil call (letters a/b/c) made by the P-SEA algorithm from inter-Cα distances and dihedrals. It is less detailed than DSSP but needs only Cα positions.

Summarize the fold with a handful of shape descriptors and a per-residue structural alphabet.

  · Radius of gyration (Rg) is the root-mean-square distance of Cα atoms from their centroid — a single number for overall size and compactness. A globular domain of N residues has Rg ≈ 2.2·N^0.38 Å; an extended or disordered chain has a much larger Rg. The Cα contact count is the number of residue pairs whose Cα atoms are within 8 Å and are more than four positions apart in sequence — a standard proxy for tertiary packing density. The bounding box is the smallest axis-aligned box enclosing all Cα atoms.

  · 3Di is Foldseek's structural alphabet. Each residue is assigned one of twenty discrete states based on how its Cα sits relative to its spatial (not sequential) neighbors. Aligning 3Di strings finds structural homologs roughly as well as full 3D superposition, but orders of magnitude faster.

  · Solvent-accessible surface area (SASA) is the area in Å² traced out by the centre of a 1.4 Å probe sphere (a water molecule) rolled over the protein's van der Waals surface (Shrake–Rupley / Lee–Richards construction). Buried residues have near-zero SASA; fully exposed residues can exceed 200 Å². The total SASA scales roughly with the number of surface residues.

Ask how reliable the model is.

  · For AlphaFold models, the B-factor field carries pLDDT — the model's own estimate of local accuracy on a 0–100 scale. Regions with pLDDT<50 should be treated as essentially unmodeled; they often correspond to intrinsically disordered segments.

  · For experimental (PDB) structures, the B-factor (temperature factor) quantifies the positional spread of each atom in the crystal — a combination of thermal vibration and static disorder — in units of Å². High B-factors mark flexible loops or poorly resolved regions; low B-factors mark the rigid, well-ordered core.

  · Predicted Aligned Error (PAE) is an AlphaFold confidence matrix: entry (i, j) is the expected error in the position of residue j, in ångströms, when the prediction is superimposed on the true structure at residue i. Low PAE within a block of residues means that block is internally rigid and well-predicted; high PAE between two blocks means their relative placement is uncertain even if each block individually is confident.

Place it in context: what it resembles, what it is annotated as, and how it looks.

  · Structural nearest neighbors (via Foldseek easy-search vs the PDB). Reported per hit: target PDB id, E-value, and alignment TM-score. A TM-score above ~0.5 is the conventional threshold for 'same fold'.

  · Functional annotations link the protein to curated databases. InterPro entries identify conserved domains and families by matching the sequence against member-database signatures (Pfam, PROSITE, CDD, …). Gene Ontology (GO) terms describe molecular function, biological process, and cellular component in a controlled vocabulary. CATH places the structure in a hierarchical fold classification (Class/Architecture/Topology/Homologous-superfamily). The organism is the source species.

  · The contact map is a binary N×N matrix image: pixel (i, j) is dark where Cα_i and Cα_j are within 8 Å and |i−j|>4. Because the |i−j|>4 filter removes local helical contacts, off-diagonal stripes parallel to the main diagonal indicate parallel β-sheets; stripes perpendicular to it indicate antiparallel β-sheets. The Ramachandran plot scatters every residue's (φ, ψ) pair against the sterically allowed regions. The PAE heatmap renders the predicted-aligned-error matrix.

  · Six rendered views show the 3D structure from the faces of a cube — i.e. along ±x, ±y, ±z. Rendering representation is drawn randomly per protein from cartoon (secondary-structure ribbons), sticks (backbone bonds), or molecular surface; coloring is either N→C rainbow (blue at the N-terminus through red at the C-terminus) or one color per chain.